Protein 4ACJ (pdb70)

InterPro domains:
  IPR006571 TLDc domain [PF07534] (639-804)
  IPR006571 TLDc domain [PS51886] (643-804)
  IPR006571 TLDc domain [SM00584] (642-804)
  IPR018392 LysM domain [PF01476] (100-142)
  IPR018392 LysM domain [PS51782] (98-141)
  IPR018392 LysM domain [SM00257] (99-142)
  IPR036779 LysM domain superfamily [G3DSA:3.10.350.10] (88-151)
  IPR036779 LysM domain superfamily [SSF54106] (98-142)

Foldseek 3Di:
DQDDDPQDDPVRVVLVVVLQDPVLPPFGKDFLDKCVVQNQAVVSQQVSQPPDFFWKWKWFQFPVRWIWTKTFQGRDDADPAADGAQSIWIWTCVVHTDIFGFPPPDGRAWHDDQFKIFGADDDDDTQKMATRRRFKIAHAQHNRRRDGNRDDDGITTTPMMTM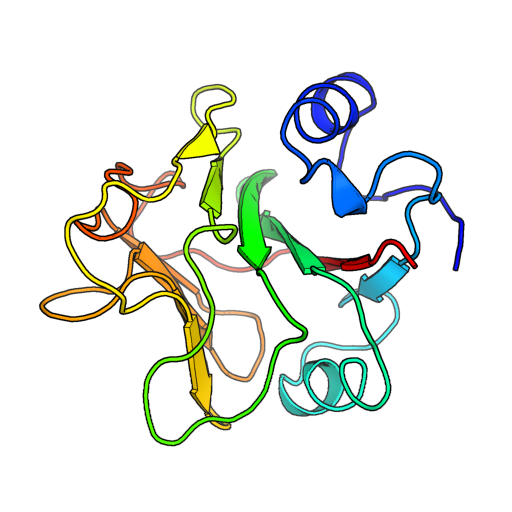IGRD

Structure (mmCIF, N/CA/C/O backbone):
data_4ACJ
#
_entry.id   4ACJ
#
_cell.length_a   65.620
_cell.length_b   69.110
_cell.length_c   36.270
_cell.angle_alpha   90.00
_cell.angle_beta   90.00
_cell.angle_gamma   90.00
#
_symmetry.space_group_name_H-M   'P 21 21 2'
#
loop_
_entity.id
_entity.type
_entity.pdbx_description
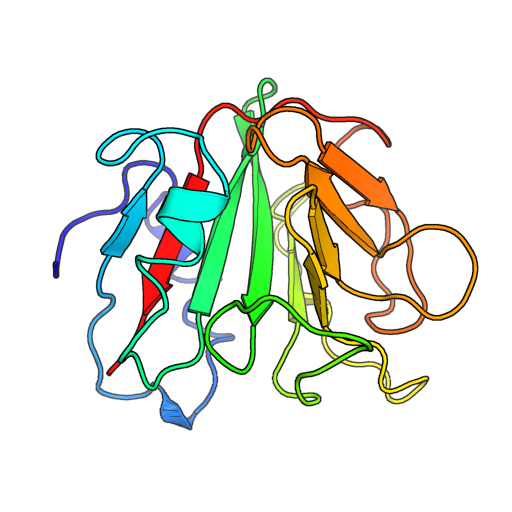1 polymer 'WU\:FB25H12 PROTEIN,'
2 water water
#
loop_
_atom_site.group_PDB
_atom_site.id
_atom_site.type_symbol
_atom_site.label_atom_id
_atom_site.label_alt_id
_atom_site.label_comp_id
_atom_site.label_asym_id
_atom_site.label_entity_id
_atom_site.label_seq_id
_atom_site.pdbx_PDB_ins_code
_atom_site.Cartn_x
_atom_site.Cartn_y
_atom_site.Cartn_z
_atom_site.occupancy
_atom_site.B_iso_or_equiv
_atom_site.auth_seq_id
_atom_site.auth_comp_id
_atom_site.auth_asym_id
_atom_site.auth_atom_id
_atom_site.pdbx_PDB_model_num
ATOM 1 N N . GLY A 1 1 ? 17.307 78.341 17.778 0.56 9.43 635 GLY A N 1
ATOM 2 C CA . GLY A 1 1 ? 16.543 78.208 19.011 0.73 8.75 635 GLY A CA 1
ATOM 3 C C . GLY A 1 1 ? 15.681 79.417 19.249 0.77 7.97 635 GLY A C 1
ATOM 4 O O . GLY A 1 1 ? 15.637 80.318 18.418 0.80 8.45 635 GLY A O 1
ATOM 6 N N . ASN A 1 2 ? 14.984 79.427 20.381 0.77 8.29 636 ASN A N 1
ATOM 7 C CA . ASN A 1 2 ? 14.194 80.579 20.776 0.75 9.03 636 ASN A CA 1
ATOM 8 C C . ASN A 1 2 ? 15.157 81.552 21.426 0.71 8.86 636 ASN A C 1
ATOM 9 O O . ASN A 1 2 ? 15.683 81.319 22.525 0.58 9.60 636 ASN A O 1
ATOM 15 N N . GLU A 1 3 ? 15.491 82.585 20.669 0.78 9.01 637 GLU A N 1
ATOM 16 C CA . GLU A 1 3 ? 16.558 83.478 21.053 0.81 9.02 637 GLU A CA 1
ATOM 17 C C . GLU A 1 3 ? 16.326 84.811 20.364 0.82 9.05 637 GLU A C 1
ATOM 18 O O . GLU A 1 3 ? 15.539 84.903 19.427 0.78 8.99 637 GLU A O 1
ATOM 25 N N . PRO A 1 4 ? 17.015 85.860 20.811 0.76 8.98 638 PRO A N 1
ATOM 26 C CA . PRO A 1 4 ? 16.804 87.165 20.185 0.79 9.22 638 PRO A CA 1
ATOM 27 C C . PRO A 1 4 ? 17.330 87.232 18.763 0.88 8.46 638 PRO A C 1
ATOM 28 O O . PRO A 1 4 ? 18.193 86.466 18.372 0.74 8.55 638 PRO A O 1
ATOM 33 N N . SER A 1 5 ? 16.816 88.191 18.008 0.81 8.08 639 SER A N 1
ATOM 34 C CA . SER A 1 5 ? 17.436 88.589 16.763 0.85 8.05 639 SER A CA 1
ATOM 35 C C . SER A 1 5 ? 18.616 89.515 17.023 0.78 8.08 639 SER A C 1
ATOM 36 O O . SER A 1 5 ? 18.589 90.329 17.951 0.68 9.50 639 SER A O 1
ATOM 40 N N . ASP A 1 6 ? 19.638 89.410 16.182 0.82 8.83 640 ASP A N 1
ATOM 41 C CA . ASP A 1 6 ? 20.741 90.350 16.196 0.86 10.36 640 ASP A CA 1
ATOM 42 C C . ASP A 1 6 ? 20.605 91.392 15.087 0.81 10.29 640 ASP A C 1
ATOM 43 O O . ASP A 1 6 ? 21.422 92.300 14.991 0.64 10.83 640 ASP A O 1
ATOM 49 N N . LEU A 1 7 ? 19.552 91.275 14.281 1.00 10.32 641 LEU A N 1
ATOM 50 C CA . LEU A 1 7 ? 19.336 92.172 13.153 1.00 10.86 641 LEU A CA 1
ATOM 51 C C . LEU A 1 7 ? 18.168 93.130 13.332 1.00 11.02 641 LEU A C 1
ATOM 52 O O . LEU A 1 7 ? 18.250 94.277 12.905 1.00 13.97 641 LEU A O 1
ATOM 58 N N . LEU A 1 8 ? 17.087 92.655 13.932 1.00 10.48 642 LEU A N 1
ATOM 59 C CA . LEU A 1 8 ? 15.837 93.397 13.983 1.00 10.10 642 LEU A CA 1
ATOM 60 C C . LEU A 1 8 ? 15.653 94.068 15.331 1.00 11.43 642 LEU A C 1
ATOM 61 O O . LEU A 1 8 ? 15.852 93.452 16.375 1.00 12.85 642 LEU A O 1
ATOM 67 N N . GLU A 1 9 ? 15.242 95.329 15.292 1.00 11.72 643 GLU A N 1
ATOM 68 C CA . GLU A 1 9 ? 14.827 96.067 16.475 0.91 12.42 643 GLU A CA 1
ATOM 69 C C . GLU A 1 9 ? 13.428 95.645 16.893 1.00 11.26 643 GLU A C 1
ATOM 70 O O . GLU A 1 9 ? 12.692 95.068 16.094 1.00 10.54 643 GLU A O 1
ATOM 77 N N . ALA A 1 10 ? 13.057 95.947 18.133 0.84 11.65 644 ALA A N 1
ATOM 78 C CA . ALA A 1 10 ? 11.754 95.553 18.659 1.00 11.81 644 ALA A CA 1
ATOM 79 C C . ALA A 1 10 ? 10.594 95.998 17.766 0.96 10.59 644 ALA A C 1
ATOM 80 O O . ALA A 1 10 ? 9.679 95.220 17.482 0.86 10.40 644 ALA A O 1
ATOM 83 N N . GLU A 1 11 ? 10.620 97.247 17.315 1.00 11.32 645 GLU A N 1
ATOM 84 C CA . GLU A 1 11 ? 9.516 97.771 16.538 1.00 11.67 645 GLU A CA 1
ATOM 85 C C . GLU A 1 11 ? 9.475 97.096 15.170 1.00 10.41 645 GLU A C 1
ATOM 86 O O . GLU A 1 11 ? 8.395 96.932 14.587 0.87 10.49 645 GLU A O 1
ATOM 93 N N . GLN A 1 12 ? 10.644 96.692 14.663 0.97 9.57 646 GLN A N 1
ATOM 94 C CA . GLN A 1 12 ? 10.728 95.981 13.384 1.00 9.16 646 GLN A CA 1
ATOM 95 C C . GLN A 1 12 ? 10.123 94.576 13.501 0.97 9.23 646 GLN A C 1
ATOM 96 O O . GLN A 1 12 ? 9.397 94.117 12.628 0.94 9.38 646 GLN A O 1
ATOM 103 N N . ILE A 1 13 ? 10.435 93.885 14.595 1.00 9.33 647 ILE A N 1
ATOM 104 C CA . ILE A 1 13 ? 9.819 92.599 14.880 1.00 9.81 647 ILE A CA 1
ATOM 105 C C . ILE A 1 13 ? 8.320 92.728 14.946 1.00 9.51 647 ILE A C 1
ATOM 106 O O . ILE A 1 13 ? 7.609 91.899 14.402 1.00 10.38 647 ILE A O 1
ATOM 112 N N . GLU A 1 14 ? 7.828 93.759 15.625 0.97 9.85 648 GLU A N 1
ATOM 113 C CA . GLU A 1 14 ? 6.385 93.886 15.754 0.90 10.05 648 GLU A CA 1
ATOM 114 C C . GLU A 1 14 ? 5.712 94.111 14.400 0.96 9.66 648 GLU A C 1
ATOM 115 O O . GLU A 1 14 ? 4.652 93.555 14.142 0.85 10.19 648 GLU A O 1
ATOM 122 N N . LYS A 1 15 ? 6.334 94.895 13.515 0.99 9.24 649 LYS A N 1
ATOM 123 C CA A LYS A 1 15 ? 5.728 95.099 12.210 0.69 9.19 649 LYS A CA 1
ATOM 124 C CA B LYS A 1 15 ? 5.840 95.110 12.152 0.24 9.68 649 LYS A CA 1
ATOM 1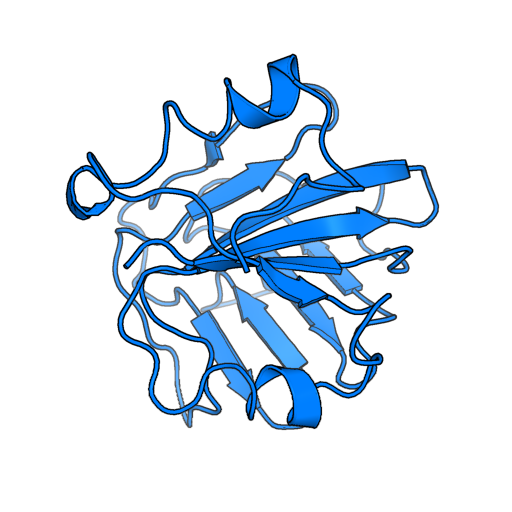25 C C . LYS A 1 15 ? 5.713 93.774 11.435 1.00 9.30 649 LYS A C 1
ATOM 126 O O . LYS A 1 15 ? 4.713 93.469 10.782 0.90 10.27 649 LYS A O 1
ATOM 139 N N . LEU A 1 16 ? 6.794 92.985 11.507 1.00 9.18 650 LEU A N 1
ATOM 140 C CA . LEU A 1 16 ? 6.814 91.684 10.835 1.00 9.41 650 LEU A CA 1
ATOM 141 C C . LEU A 1 16 ? 5.784 90.738 11.440 1.00 10.17 650 LEU A C 1
ATOM 142 O O . LEU A 1 16 ? 5.077 90.038 10.723 1.00 9.56 650 LEU A O 1
ATOM 148 N N . ALA A 1 17 ? 5.687 90.721 12.766 1.00 10.28 651 ALA A N 1
ATOM 149 C CA . ALA A 1 17 ? 4.785 89.796 13.441 1.00 10.62 651 ALA A CA 1
ATOM 150 C C . ALA A 1 17 ? 3.339 89.983 12.990 1.00 11.08 651 ALA A C 1
ATOM 151 O O . ALA A 1 17 ? 2.608 89.012 12.853 1.00 11.05 651 ALA A O 1
ATOM 154 N N . LYS A 1 18 ? 2.937 91.225 12.740 0.99 12.64 652 LYS A N 1
ATOM 155 C CA . LYS A 1 18 ? 1.574 91.505 12.309 0.91 13.65 652 LYS A CA 1
ATOM 156 C C . LYS A 1 18 ? 1.244 90.896 10.950 1.00 14.22 652 LYS A C 1
ATOM 157 O O . LYS A 1 18 ? 0.065 90.707 10.625 0.93 16.71 652 LYS A O 1
ATOM 164 N N . HIS A 1 19 ? 2.278 90.591 10.163 1.00 12.48 653 HIS A N 1
ATOM 165 C CA A HIS A 1 19 ? 2.096 89.991 8.821 0.61 11.65 653 HIS A CA 1
ATOM 166 C CA B HIS A 1 19 ? 2.089 90.091 8.814 0.39 12.20 653 HIS A CA 1
ATOM 167 C C . HIS A 1 19 ? 2.374 88.546 8.722 1.00 11.33 653 HIS A C 1
ATOM 168 O O . HIS A 1 19 ? 2.286 87.965 7.635 1.00 14.00 653 HIS A O 1
ATOM 183 N N . LEU A 1 20 ? 2.721 87.909 9.831 1.00 9.90 654 LEU A N 1
ATOM 184 C CA . LEU A 1 20 ? 2.991 86.488 9.744 1.00 9.57 654 LEU A CA 1
ATOM 185 C C . LEU A 1 20 ? 1.688 85.742 9.491 1.00 10.68 654 LEU A C 1
ATOM 186 O O . LEU A 1 20 ? 0.611 86.198 9.901 1.00 12.16 654 LEU A O 1
ATOM 192 N N . PRO A 1 21 ? 1.769 84.580 8.826 1.00 11.58 655 PRO A N 1
ATOM 193 C CA . PRO A 1 21 ? 0.583 83.796 8.504 1.00 12.91 655 PRO A CA 1
ATOM 194 C C . PRO A 1 21 ? -0.208 83.400 9.738 1.00 11.87 655 PRO A C 1
ATOM 195 O O . PRO A 1 21 ? 0.408 83.127 10.765 1.00 10.92 655 PRO A O 1
ATOM 200 N N . PRO A 1 22 ? -1.555 83.346 9.649 1.00 12.88 656 PRO A N 1
ATOM 201 C CA . PRO A 1 22 ? -2.326 82.846 10.795 1.00 13.34 656 PRO A CA 1
ATOM 202 C C . PRO A 1 22 ? -1.824 81.489 11.319 1.00 12.93 656 PRO A C 1
ATOM 203 O O . PRO A 1 22 ? -1.918 81.224 12.516 1.00 13.76 656 PRO A O 1
ATOM 208 N N . ARG A 1 23 ? -1.273 80.646 10.459 0.92 13.35 657 ARG A N 1
ATOM 209 C CA . ARG A 1 23 ? -0.837 79.335 10.924 0.83 14.12 657 ARG A CA 1
ATOM 210 C C . ARG A 1 23 ? 0.319 79.417 11.919 0.96 13.68 657 ARG A C 1
ATOM 211 O O . ARG A 1 23 ? 0.602 78.436 12.618 0.78 15.62 657 ARG A O 1
ATOM 220 N N . THR A 1 24 ? 0.978 80.571 12.001 1.00 10.83 658 THR A N 1
ATOM 221 C CA . THR A 1 24 ? 2.068 80.734 12.961 1.00 11.01 658 THR A CA 1
ATOM 222 C C . THR A 1 24 ? 1.618 81.241 14.328 1.00 10.30 658 THR A C 1
ATOM 223 O O . THR A 1 24 ? 2.441 81.331 15.234 1.00 10.50 658 THR A O 1
ATOM 228 N N . ILE A 1 25 ? 0.345 81.582 14.489 1.00 11.14 659 ILE A N 1
ATOM 229 C CA . ILE A 1 25 ? -0.122 82.097 15.774 0.90 11.41 659 ILE A CA 1
ATOM 230 C C . ILE A 1 25 ? 0.101 81.050 16.855 1.00 10.82 659 ILE A C 1
ATOM 231 O O . ILE A 1 25 ? -0.250 79.887 16.709 0.85 11.09 659 ILE A O 1
ATOM 237 N N . GLY A 1 26 ? 0.689 81.485 17.962 1.00 10.47 660 GLY A N 1
ATOM 238 C CA . GLY A 1 26 ? 0.956 80.611 19.083 1.00 10.20 660 GLY A CA 1
ATOM 239 C C . GLY A 1 26 ? 2.313 79.939 19.093 1.00 8.85 660 GLY A C 1
ATOM 240 O O . GLY A 1 26 ? 2.658 79.256 20.055 1.00 10.11 660 GLY A O 1
ATOM 242 N N . TYR A 1 27 ? 3.099 80.147 18.048 1.00 8.73 661 TYR A N 1
ATOM 243 C CA . TYR A 1 27 ? 4.430 79.562 17.977 1.00 8.97 661 TYR A CA 1
ATOM 244 C C . TYR A 1 27 ? 5.460 80.652 18.216 1.00 8.69 661 TYR A C 1
ATOM 245 O O . TYR A 1 27 ? 5.366 81.763 17.693 0.94 10.46 661 TYR A O 1
ATOM 255 N N . PRO A 1 28 ? 6.471 80.356 19.013 1.00 7.61 662 PRO A N 1
ATOM 256 C CA . PRO A 1 28 ? 7.544 81.329 19.202 1.00 7.32 662 PRO A CA 1
ATOM 257 C C . PRO A 1 28 ? 8.463 81.347 17.972 1.00 7.12 662 PRO A C 1
ATOM 258 O O . PRO A 1 28 ? 8.571 80.367 17.251 1.00 8.77 662 PRO A O 1
ATOM 263 N N . TRP A 1 29 ? 9.120 82.466 17.744 1.00 7.02 663 TRP A N 1
ATOM 264 C CA . TRP A 1 29 ? 10.134 82.520 16.695 1.00 7.24 663 TRP A CA 1
ATOM 265 C C . TRP A 1 29 ? 11.308 81.631 17.073 1.00 7.04 663 TRP A C 1
ATOM 266 O O . TRP A 1 29 ? 11.774 81.653 18.219 1.00 8.73 663 TRP A O 1
ATOM 278 N N A ASN A 1 30 ? 11.779 80.841 16.108 0.55 6.87 664 ASN A N 1
ATOM 279 N N B ASN A 1 30 ? 11.814 80.881 16.103 0.45 6.92 664 ASN A N 1
ATOM 280 C CA A ASN A 1 30 ? 12.923 79.953 16.263 0.55 6.92 664 ASN A CA 1
ATOM 281 C CA B ASN A 1 30 ? 12.944 80.009 16.322 0.45 7.23 664 ASN A CA 1
ATOM 282 C C A ASN A 1 30 ? 13.971 80.322 15.223 0.55 6.71 664 ASN A C 1
ATOM 283 C C B ASN A 1 30 ? 13.984 80.241 15.238 0.45 6.74 664 ASN A C 1
ATOM 284 O O A ASN A 1 30 ? 13.647 80.435 14.045 0.55 6.41 664 ASN A O 1
ATOM 285 O O B ASN A 1 30 ? 13.673 80.177 14.051 0.45 6.39 664 ASN A O 1
ATOM 296 N N . LEU A 1 31 ? 15.210 80.534 15.639 1.00 7.33 665 LEU A N 1
ATOM 297 C CA . LEU A 1 31 ? 16.262 80.818 14.675 1.00 7.24 665 LEU A CA 1
ATOM 298 C C . LEU A 1 31 ? 16.703 79.500 14.051 1.00 7.60 665 LEU A C 1
ATOM 299 O O . LEU A 1 31 ? 17.322 78.664 14.713 1.00 9.89 665 LEU A O 1
ATOM 305 N N . ALA A 1 32 ? 16.349 79.303 12.784 1.00 6.81 666 ALA A N 1
ATOM 306 C CA . ALA A 1 32 ? 16.637 78.072 12.063 1.00 7.33 666 ALA A CA 1
ATOM 307 C C . ALA A 1 32 ? 18.012 78.096 11.404 1.00 7.53 666 ALA A C 1
ATOM 308 O O . ALA A 1 32 ? 18.619 77.045 11.182 1.00 8.98 666 ALA A O 1
ATOM 311 N N . PHE A 1 33 ? 18.495 79.285 11.066 1.00 6.25 667 PHE A N 1
ATOM 312 C CA . PHE A 1 33 ? 19.765 79.455 10.367 1.00 6.17 667 PHE A CA 1
ATOM 313 C C . PHE A 1 33 ? 20.216 80.894 10.528 1.00 5.72 667 PHE A C 1
ATOM 314 O O . PHE A 1 33 ? 19.393 81.803 10.407 1.00 6.10 667 PHE A O 1
ATOM 323 N N . SER A 1 34 ? 21.501 81.118 10.775 1.00 6.25 668 SER A N 1
ATOM 324 C CA . SER A 1 34 ? 22.033 82.461 10.644 1.00 6.82 668 SER A CA 1
ATOM 325 C C . SER A 1 34 ? 23.410 82.388 10.037 1.00 7.00 668 SER A C 1
ATOM 326 O O . SER A 1 34 ? 24.165 81.454 10.304 1.00 8.53 668 SER A O 1
ATOM 330 N N . THR A 1 35 ? 23.764 83.376 9.228 1.00 6.60 669 THR A N 1
ATOM 331 C CA . THR A 1 35 ? 25.110 83.372 8.685 1.00 6.93 669 THR A CA 1
ATOM 332 C C . THR A 1 35 ? 26.156 83.556 9.782 1.00 7.88 669 THR A C 1
ATOM 333 O O . THR A 1 35 ? 27.229 82.955 9.721 1.00 8.89 669 THR A O 1
ATOM 338 N N . SER A 1 36 ? 25.837 84.336 10.808 1.00 9.44 670 SER A N 1
ATOM 339 C CA . SER A 1 36 ? 26.776 84.577 11.903 0.90 11.42 670 SER A CA 1
ATOM 340 C C . SER A 1 36 ? 27.144 83.265 12.588 0.96 11.99 670 SER A C 1
ATOM 341 O O . SER A 1 36 ? 28.324 82.988 12.850 0.79 13.55 670 SER A O 1
ATOM 345 N N A LYS A 1 37 ? 26.125 82.454 12.854 0.39 11.70 671 LYS A N 1
ATOM 346 N N B LYS A 1 37 ? 26.150 82.445 12.887 0.55 11.15 671 LYS A N 1
ATOM 347 C CA A LYS A 1 37 ? 26.281 81.219 13.608 0.45 11.84 671 LYS A CA 1
ATOM 348 C CA B LYS A 1 37 ? 26.409 81.202 13.590 0.42 11.12 671 LYS A CA 1
ATOM 349 C C A LYS A 1 37 ? 26.688 80.025 12.746 0.19 11.54 671 LYS A C 1
ATOM 350 C C B LYS A 1 37 ? 26.878 80.096 12.662 0.81 11.21 671 LYS A C 1
ATOM 351 O O A LYS A 1 37 ? 27.361 79.116 13.235 0.36 12.56 671 LYS A O 1
ATOM 352 O O B LYS A 1 37 ? 27.760 79.320 13.021 0.62 12.60 671 LYS A O 1
ATOM 365 N N . HIS A 1 38 ? 26.291 80.029 11.474 1.00 9.97 672 HIS A N 1
ATOM 366 C CA . HIS A 1 38 ? 26.338 78.816 10.661 1.00 8.75 672 HIS A CA 1
ATOM 367 C C . HIS A 1 38 ? 27.128 78.891 9.370 1.00 8.08 672 HIS A C 1
ATOM 368 O O . HIS A 1 38 ? 27.382 77.857 8.751 1.00 10.45 672 HIS A O 1
ATOM 376 N N . GLY A 1 39 ? 27.519 80.087 8.972 1.00 8.04 673 GLY A N 1
ATOM 377 C CA . GLY A 1 39 ? 28.296 80.264 7.771 1.00 8.30 673 GLY A CA 1
ATOM 378 C C . GLY A 1 39 ? 27.474 80.768 6.601 1.00 7.09 673 GLY A C 1
ATOM 379 O O . GLY A 1 39 ? 26.274 81.007 6.711 1.00 8.91 673 GLY A O 1
ATOM 381 N N . MET A 1 40 ? 28.154 80.958 5.479 1.00 7.82 674 MET A N 1
ATOM 382 C CA . MET A 1 40 ? 27.591 81.612 4.311 1.00 7.17 674 MET A CA 1
ATOM 383 C C . MET A 1 40 ? 27.472 80.715 3.066 0.99 8.26 674 MET A C 1
ATOM 384 O O . MET A 1 40 ? 27.043 81.185 1.998 0.72 9.33 674 MET A O 1
ATOM 390 N N . SER A 1 41 ? 27.656 79.420 3.165 0.89 9.43 675 SER A N 1
ATOM 391 C CA A SER A 1 41 ? 27.371 78.552 2.047 0.47 10.32 675 SER A CA 1
ATOM 392 C CA B SER A 1 41 ? 27.372 78.562 2.018 0.53 10.22 675 SER A CA 1
ATOM 393 C C . SER A 1 41 ? 25.857 78.253 1.905 1.00 9.18 675 SER A C 1
ATOM 394 O O . SER A 1 41 ? 25.187 77.849 2.869 1.00 9.92 675 SER A O 1
ATOM 401 N N . ILE A 1 42 ? 25.305 78.417 0.705 1.00 7.69 676 ILE A N 1
ATOM 402 C CA . ILE A 1 42 ? 23.891 78.107 0.502 1.00 6.71 676 ILE A CA 1
ATOM 403 C C . ILE A 1 42 ? 23.608 76.632 0.786 1.00 6.23 676 ILE A C 1
ATOM 404 O O . ILE A 1 42 ? 22.503 76.295 1.190 1.00 6.51 676 ILE A O 1
ATOM 410 N N . LYS A 1 43 ? 24.587 75.748 0.609 1.00 6.72 677 LYS A N 1
ATOM 411 C CA . LYS A 1 43 ? 24.341 74.357 0.950 1.00 6.94 677 LYS A CA 1
ATOM 412 C C . LYS A 1 43 ? 24.005 74.214 2.437 1.00 7.08 677 LYS A C 1
ATOM 413 O O . LYS A 1 43 ? 23.153 73.398 2.825 1.00 7.49 677 LYS A O 1
ATOM 420 N N . THR A 1 44 ? 24.666 74.996 3.290 1.00 7.38 678 THR A N 1
ATOM 421 C CA . THR A 1 44 ? 24.364 74.981 4.731 1.00 7.93 678 THR A CA 1
ATOM 422 C C . THR A 1 44 ? 22.935 75.434 5.008 1.00 6.93 678 THR A C 1
ATOM 423 O O . THR A 1 44 ? 22.244 74.886 5.872 1.00 7.40 678 THR A O 1
ATOM 428 N N . LEU A 1 45 ? 22.502 76.455 4.274 1.00 6.28 679 LEU A N 1
ATOM 429 C CA . LEU A 1 45 ? 21.129 76.932 4.363 1.00 5.86 679 LEU A CA 1
ATOM 430 C C . LEU A 1 45 ? 20.155 75.808 3.980 1.00 5.83 679 LEU A C 1
ATOM 431 O O . LEU A 1 45 ? 19.213 75.522 4.727 1.00 5.98 679 LEU A O 1
ATOM 437 N N . TYR A 1 46 ? 20.394 75.143 2.849 1.00 5.79 680 TYR A N 1
ATOM 438 C CA . TYR A 1 46 ? 19.496 74.069 2.461 1.00 5.85 680 TYR A CA 1
ATOM 439 C C . TYR A 1 46 ? 19.504 72.929 3.484 1.00 5.94 680 TYR A C 1
ATOM 440 O O . TYR A 1 46 ? 18.461 72.331 3.749 1.00 6.66 680 TYR A O 1
ATOM 450 N N . ARG A 1 47 ? 20.649 72.620 4.065 1.00 6.44 681 ARG A N 1
ATOM 451 C CA A ARG A 1 47 ? 20.682 71.581 5.091 0.50 7.68 681 ARG A CA 1
ATOM 452 C CA B ARG A 1 47 ? 20.752 71.585 5.095 0.50 7.23 681 ARG A CA 1
ATOM 453 C C . ARG A 1 47 ? 19.894 71.970 6.318 1.00 6.95 681 ARG A C 1
ATOM 454 O O . ARG A 1 47 ? 19.207 71.118 6.904 0.98 7.55 681 ARG A O 1
ATOM 471 N N . ALA A 1 48 ? 19.939 73.243 6.702 1.00 6.56 682 ALA A N 1
ATOM 472 C CA . ALA A 1 48 ? 19.175 73.718 7.851 1.00 6.70 682 ALA A CA 1
ATOM 473 C C . ALA A 1 48 ? 17.668 73.641 7.611 1.00 6.28 682 ALA A C 1
ATOM 474 O O . ALA A 1 48 ? 16.891 73.595 8.559 1.00 7.66 682 ALA A O 1
ATOM 477 N N . MET A 1 49 ? 17.259 73.649 6.342 1.00 6.01 683 MET A N 1
ATOM 478 C CA . MET A 1 49 ? 15.862 73.576 5.969 1.00 6.04 683 MET A CA 1
ATOM 479 C C . MET A 1 49 ? 15.332 72.147 5.903 1.00 6.53 683 MET A C 1
ATOM 480 O O . MET A 1 49 ? 14.114 71.951 5.883 1.00 7.91 683 MET A O 1
ATOM 486 N N . GLN A 1 50 ? 16.222 71.157 5.839 1.00 6.64 684 GLN A N 1
ATOM 487 C CA . GLN A 1 50 ? 15.770 69.772 5.839 1.00 6.77 684 GLN A CA 1
ATOM 488 C C . GLN A 1 50 ? 15.040 69.463 7.142 1.00 7.01 684 GLN A C 1
ATOM 489 O O . GLN A 1 50 ? 15.398 69.957 8.207 1.00 8.25 684 GLN A O 1
ATOM 496 N N . ASP A 1 51 ? 13.998 68.636 7.023 1.00 7.10 685 ASP A N 1
ATOM 497 C CA . ASP A 1 51 ? 13.251 68.125 8.155 1.00 7.57 685 ASP A CA 1
ATOM 498 C C . ASP A 1 51 ? 12.491 69.217 8.913 1.00 7.91 685 ASP A C 1
ATOM 499 O O . ASP A 1 51 ? 12.154 69.020 10.056 0.94 11.19 685 ASP A O 1
ATOM 505 N N A GLN A 1 52 ? 12.240 70.363 8.296 0.66 8.11 686 GLN A N 1
ATOM 506 N N B GLN A 1 52 ? 12.201 70.316 8.233 0.34 8.67 686 GLN A N 1
ATOM 507 C CA A GLN A 1 52 ? 11.465 71.439 8.902 0.66 7.70 686 GLN A CA 1
ATOM 508 C CA B GLN A 1 52 ? 11.428 71.405 8.797 0.34 8.10 686 GLN A CA 1
ATOM 509 C C A GLN A 1 52 ? 10.088 71.483 8.263 0.66 8.11 686 GLN A C 1
ATOM 510 C C B GLN A 1 52 ? 10.002 71.318 8.308 0.34 8.80 686 GLN A C 1
ATOM 511 O O A GLN A 1 52 ? 9.929 71.096 7.107 0.66 9.01 686 GLN A O 1
ATOM 512 O O B GLN A 1 52 ? 9.711 70.662 7.311 0.34 10.25 686 GLN A O 1
ATOM 525 N N . ASP A 1 53 ? 9.105 71.989 9.010 0.97 9.44 687 ASP A N 1
ATOM 526 C CA . ASP A 1 53 ? 7.736 72.097 8.541 0.99 10.50 687 ASP A CA 1
ATOM 527 C C . ASP A 1 53 ? 7.166 73.395 9.093 0.84 9.48 687 ASP A C 1
ATOM 528 O O . ASP A 1 53 ? 6.509 73.435 10.120 0.78 10.95 687 ASP A O 1
ATOM 534 N N . SER A 1 54 ? 7.485 74.471 8.412 1.00 8.96 688 SER A N 1
ATOM 535 C CA . SER A 1 54 ? 7.106 75.817 8.828 1.00 7.58 688 SER A CA 1
ATOM 536 C C . SER A 1 54 ? 7.324 76.735 7.640 1.00 6.69 688 SER A C 1
ATOM 537 O O . SER A 1 54 ? 8.245 76.519 6.856 1.00 7.44 688 SER A O 1
ATOM 541 N N . PRO A 1 55 ? 6.557 77.825 7.566 1.00 6.27 689 PRO A N 1
ATOM 542 C CA . PRO A 1 55 ? 7.013 78.938 6.728 1.00 5.97 689 PRO A CA 1
ATOM 543 C C . PRO A 1 55 ? 8.317 79.485 7.326 1.00 5.29 689 PRO A C 1
ATOM 544 O O . PRO A 1 55 ? 8.601 79.318 8.510 1.00 6.15 689 PRO A O 1
ATOM 549 N N . MET A 1 56 ? 9.100 80.152 6.483 1.00 4.75 690 MET A N 1
ATOM 550 C CA . MET A 1 56 ? 10.421 80.631 6.875 1.00 4.61 690 MET A CA 1
ATOM 551 C C . MET A 1 56 ? 10.536 82.114 6.600 1.00 4.44 690 MET A C 1
ATOM 552 O O . MET A 1 56 ? 10.304 82.563 5.481 1.00 5.32 690 MET A O 1
ATOM 558 N N . LEU A 1 57 ? 10.918 82.873 7.624 1.00 4.27 691 LEU A N 1
ATOM 559 C CA . LEU A 1 57 ? 11.118 84.309 7.488 1.00 4.49 691 LEU A CA 1
ATOM 560 C C . LEU A 1 57 ? 12.615 84.576 7.266 1.00 4.29 691 LEU A C 1
ATOM 561 O O . LEU A 1 57 ? 13.432 84.424 8.175 1.00 5.05 691 LEU A O 1
ATOM 567 N N . LEU A 1 58 ? 12.943 84.939 6.034 1.00 4.35 692 LEU A N 1
ATOM 568 C CA . LEU A 1 58 ? 14.298 85.299 5.614 1.00 4.57 692 LEU A CA 1
ATOM 569 C C . LEU A 1 58 ? 14.501 86.796 5.844 1.00 4.35 692 LEU A C 1
ATOM 570 O O . LEU A 1 58 ? 13.781 87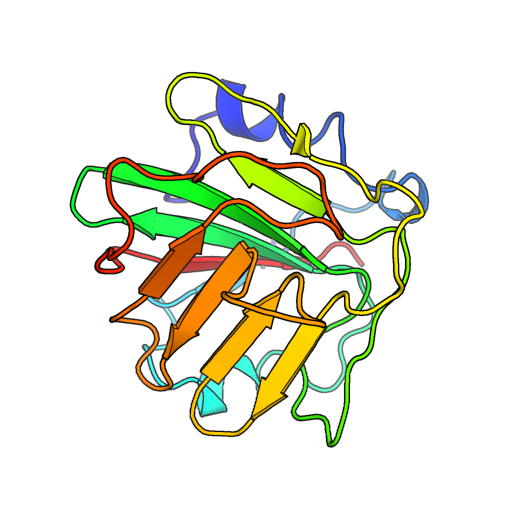.618 5.273 1.00 5.16 692 LEU A O 1
ATOM 576 N N . VAL A 1 59 ? 15.487 87.121 6.685 1.00 4.42 693 VAL A N 1
ATOM 577 C CA . VAL A 1 59 ? 15.813 88.487 7.050 1.00 4.78 693 VAL A CA 1
ATOM 578 C C . VAL A 1 59 ? 17.241 88.767 6.596 1.00 4.59 693 VAL A C 1
ATOM 579 O O . VAL A 1 59 ? 18.181 88.100 7.032 1.00 5.48 693 VAL A O 1
ATOM 584 N N . ILE A 1 60 ? 17.380 89.748 5.709 1.00 4.69 694 ILE A N 1
ATOM 585 C CA . ILE A 1 60 ? 18.666 90.171 5.179 1.00 5.05 694 ILE A CA 1
ATOM 586 C C . ILE A 1 60 ? 18.978 91.569 5.712 1.00 5.19 694 ILE A C 1
ATOM 587 O O . ILE A 1 60 ? 18.146 92.472 5.600 1.00 6.03 694 ILE A O 1
ATOM 593 N N . LYS A 1 61 ? 20.182 91.743 6.265 1.00 5.34 695 LYS A N 1
ATOM 594 C CA . LYS A 1 61 ? 20.732 93.063 6.522 1.00 5.99 695 LYS A CA 1
ATOM 595 C C . LYS A 1 61 ? 21.863 93.253 5.531 1.00 5.58 695 LYS A C 1
ATOM 596 O O . LYS A 1 61 ? 22.797 92.449 5.504 1.00 6.27 695 LYS A O 1
ATOM 603 N N . ASP A 1 62 ? 21.763 94.282 4.695 1.00 5.94 696 ASP A N 1
ATOM 604 C CA . ASP A 1 62 ? 22.796 94.526 3.700 1.00 6.02 696 ASP A CA 1
ATOM 605 C C . ASP A 1 62 ? 23.929 95.402 4.255 1.00 6.16 696 ASP A C 1
ATOM 606 O O . ASP A 1 62 ? 23.897 95.836 5.407 1.00 7.33 696 ASP A O 1
ATOM 612 N N . SER A 1 63 ? 24.951 95.617 3.435 1.00 6.45 697 SER A N 1
ATOM 613 C CA . SER A 1 63 ? 26.141 96.328 3.873 1.00 7.32 697 SER A CA 1
ATOM 614 C C . SER A 1 63 ? 25.899 97.818 4.111 1.00 8.49 697 SER A C 1
ATOM 615 O O . SER A 1 63 ? 26.752 98.470 4.691 1.00 10.67 697 SER A O 1
ATOM 619 N N . ASP A 1 64 ? 24.754 98.346 3.666 1.00 8.73 698 ASP A N 1
ATOM 620 C CA . ASP A 1 64 ? 24.267 99.703 4.014 0.93 10.01 698 ASP A CA 1
ATOM 621 C C . ASP A 1 64 ? 23.408 99.733 5.274 1.00 10.27 698 ASP A C 1
ATOM 622 O O . ASP A 1 64 ? 22.912 100.794 5.669 0.80 11.78 698 ASP A O 1
ATOM 628 N N . GLY A 1 65 ? 23.229 98.583 5.911 1.00 10.07 699 GLY A N 1
ATOM 629 C CA . GLY A 1 65 ? 22.446 98.472 7.127 1.00 10.89 699 GLY A CA 1
ATOM 630 C C . GLY A 1 65 ? 20.952 98.343 6.916 1.00 11.37 699 GLY A C 1
ATOM 631 O O . GLY A 1 65 ? 20.201 98.363 7.886 1.00 13.02 699 GLY A O 1
ATOM 633 N N . GLN A 1 66 ? 20.507 98.219 5.664 0.90 10.16 700 GLN A N 1
ATOM 634 C CA . GLN A 1 66 ? 19.086 98.127 5.377 1.00 10.10 700 GLN A CA 1
ATOM 635 C C . GLN A 1 66 ? 18.619 96.701 5.503 1.00 8.47 700 GLN A C 1
ATOM 636 O O . GLN A 1 66 ? 19.376 95.766 5.260 1.00 8.87 700 GLN A O 1
ATOM 643 N N . ILE A 1 67 ? 17.356 96.561 5.867 1.00 7.65 701 ILE A N 1
ATOM 644 C CA . ILE A 1 67 ? 16.771 95.272 6.176 1.00 6.64 701 ILE A CA 1
ATOM 645 C C . ILE A 1 67 ? 15.603 95.008 5.250 1.00 5.52 701 ILE A C 1
ATOM 646 O O . ILE A 1 67 ? 14.722 95.852 5.080 1.00 6.06 701 ILE A O 1
ATOM 652 N N . PHE A 1 68 ? 15.593 93.812 4.667 1.00 4.98 702 PHE A N 1
ATOM 653 C CA . PHE A 1 68 ? 14.521 93.414 3.765 1.00 4.71 702 PHE A CA 1
ATOM 654 C C . PHE A 1 68 ? 14.561 91.878 3.692 1.00 4.62 702 PHE A C 1
ATOM 655 O O . PHE A 1 68 ? 15.463 91.234 4.246 1.00 5.11 702 PHE A O 1
ATOM 664 N N . GLY A 1 69 ? 13.606 91.282 2.995 1.00 4.28 703 GLY A N 1
ATOM 665 C CA . GLY A 1 69 ? 13.600 89.832 2.932 1.00 4.43 703 GLY A CA 1
ATOM 666 C C . GLY A 1 69 ? 12.279 89.286 2.432 1.00 4.39 703 GLY A C 1
ATOM 667 O O . GLY A 1 69 ? 11.579 89.927 1.637 1.00 4.37 703 GLY A O 1
ATOM 669 N N . ALA A 1 70 ? 11.987 88.062 2.864 1.00 4.56 704 ALA A N 1
ATOM 670 C CA . ALA A 1 70 ? 10.827 87.338 2.380 1.00 4.75 704 ALA A CA 1
ATOM 671 C C . ALA A 1 70 ? 10.274 86.469 3.490 1.00 4.50 704 ALA A C 1
ATOM 672 O O . ALA A 1 70 ? 11.015 85.989 4.333 1.00 5.74 704 ALA A O 1
ATOM 675 N N . LEU A 1 71 ? 8.968 86.234 3.439 1.00 4.37 705 LEU A N 1
ATOM 676 C CA . LEU A 1 71 ? 8.338 85.138 4.167 1.00 4.71 705 LEU A CA 1
ATOM 677 C C . LEU A 1 71 ? 8.030 84.080 3.116 1.00 4.55 705 LEU A C 1
ATOM 678 O O . LEU A 1 71 ? 7.263 84.333 2.189 1.00 5.18 705 LEU A O 1
ATOM 684 N N . ALA A 1 72 ? 8.670 82.922 3.248 1.00 5.15 706 ALA A N 1
ATOM 685 C CA . ALA A 1 72 ? 8.476 81.813 2.314 1.00 5.41 706 ALA A CA 1
ATOM 686 C C . ALA A 1 72 ? 7.446 80.859 2.883 1.00 5.05 706 ALA A C 1
ATOM 687 O O . ALA A 1 72 ? 7.469 80.519 4.059 1.00 5.39 706 ALA A O 1
ATOM 690 N N . SER A 1 73 ? 6.555 80.385 2.020 1.00 5.18 707 SER A N 1
ATOM 691 C CA . SER A 1 73 ? 5.481 79.511 2.454 1.00 5.46 707 SER A CA 1
ATOM 692 C C . SER A 1 73 ? 5.950 78.131 2.908 1.00 5.56 707 SER A C 1
ATOM 693 O O . SER A 1 73 ? 5.179 77.433 3.565 1.00 7.07 707 SER A O 1
ATOM 697 N N . GLU A 1 74 ? 7.165 77.730 2.550 1.00 5.17 708 GLU A N 1
ATOM 698 C CA . GLU A 1 74 ? 7.702 76.443 2.966 1.00 5.41 708 GLU A CA 1
ATOM 699 C C . GLU A 1 74 ? 9.219 76.580 3.076 1.00 5.21 708 GLU A C 1
ATOM 700 O O . GLU A 1 74 ? 9.805 77.553 2.590 1.00 5.54 708 GLU A O 1
ATOM 707 N N . PRO A 1 75 ? 9.878 75.571 3.668 1.00 5.25 709 PRO A N 1
ATOM 708 C CA . PRO A 1 75 ? 11.332 75.643 3.809 1.00 5.34 709 PRO A CA 1
ATOM 709 C C . PRO A 1 75 ? 12.035 75.692 2.462 1.00 5.46 709 PRO A C 1
ATOM 710 O O . PRO A 1 75 ? 11.670 75.018 1.506 1.00 6.42 709 PRO A O 1
ATOM 715 N N . PHE A 1 76 ? 13.123 76.461 2.404 1.00 5.25 710 PHE A N 1
ATOM 716 C CA . PHE A 1 76 ? 13.852 76.590 1.152 1.00 5.71 710 PHE A CA 1
ATOM 717 C C . PHE A 1 76 ? 14.451 75.275 0.713 1.00 6.05 710 PHE A C 1
ATOM 718 O O . PHE A 1 76 ? 15.037 74.529 1.502 1.00 6.96 710 PHE A O 1
ATOM 727 N N A LYS A 1 77 ? 14.339 75.031 -0.586 0.61 6.73 711 LYS A N 1
ATOM 728 N N B LYS A 1 77 ? 14.315 75.006 -0.584 0.39 6.84 711 LYS A N 1
ATOM 729 C CA A LYS A 1 77 ? 14.869 73.833 -1.205 0.61 7.26 711 LYS A CA 1
ATOM 730 C CA B LYS A 1 77 ? 14.742 73.755 -1.204 0.39 7.19 711 LYS A CA 1
ATOM 731 C C A LYS A 1 77 ? 15.388 74.132 -2.599 0.61 6.57 711 LYS A C 1
ATOM 732 C C B LYS A 1 77 ? 15.248 74.017 -2.627 0.39 7.76 711 LYS A C 1
ATOM 733 O O A LYS A 1 77 ? 15.074 75.167 -3.218 0.61 5.84 711 LYS A O 1
ATOM 734 O O B LYS A 1 77 ? 14.812 74.962 -3.290 0.39 7.68 711 LYS A O 1
ATOM 747 N N . VAL A 1 78 ? 16.166 73.172 -3.090 1.00 7.45 712 VAL A N 1
ATOM 748 C CA . VAL A 1 78 ? 16.559 73.141 -4.493 1.00 6.70 712 VAL A CA 1
ATOM 749 C C . VAL A 1 78 ? 15.419 72.531 -5.283 1.00 8.41 712 VAL A C 1
ATOM 750 O O . VAL A 1 78 ? 14.907 71.485 -4.891 1.00 10.89 712 VAL A O 1
ATOM 755 N N . SER A 1 79 ? 15.059 73.198 -6.387 1.00 9.15 713 SER A N 1
ATOM 756 C CA . SER A 1 79 ? 13.852 72.991 -7.172 1.00 12.58 713 SER A CA 1
ATOM 757 C C . SER A 1 79 ? 14.181 73.012 -8.646 1.00 11.99 713 SER A C 1
ATOM 758 O O . SER A 1 79 ? 14.988 73.808 -9.039 1.00 14.57 713 SER A O 1
ATOM 762 N N . GLU A 1 80 ? 13.530 72.179 -9.461 0.88 15.52 714 GLU A N 1
ATOM 763 C CA . GLU A 1 80 ? 13.668 72.306 -10.911 0.86 16.15 714 GLU A CA 1
ATOM 764 C C . GLU A 1 80 ? 13.002 73.544 -11.467 0.51 15.86 714 GLU A C 1
ATOM 765 O O . GLU A 1 80 ? 13.494 74.204 -12.384 0.35 15.89 714 GLU A O 1
ATOM 768 N N . GLY A 1 81 ? 11.827 73.796 -10.944 1.00 15.69 715 GLY A N 1
ATOM 769 C CA . GLY A 1 81 ? 11.011 74.969 -11.288 1.00 15.37 715 GLY A CA 1
ATOM 770 C C . GLY A 1 81 ? 10.658 75.819 -10.078 1.00 12.93 715 GLY A C 1
ATOM 771 O O . GLY A 1 81 ? 11.283 75.736 -9.020 1.00 15.67 715 GLY A O 1
ATOM 773 N N . PHE A 1 82 ? 9.643 76.653 -10.196 1.00 8.99 716 PHE A N 1
ATOM 774 C CA . PHE A 1 82 ? 9.184 77.434 -9.065 1.00 7.70 716 PHE A CA 1
ATOM 775 C C . PHE A 1 82 ? 8.390 76.569 -8.099 1.00 7.02 716 PHE A C 1
ATOM 776 O O . PHE A 1 82 ? 7.770 75.565 -8.472 1.00 8.54 716 PHE A O 1
ATOM 785 N N . TYR A 1 83 ? 8.372 77.015 -6.849 1.00 6.2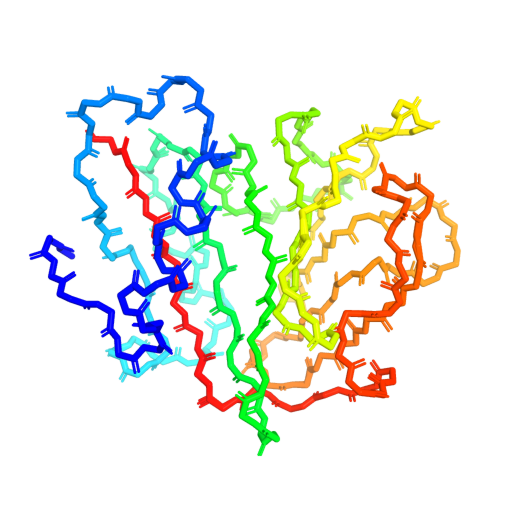6 717 TYR A N 1
ATOM 786 C CA . TYR A 1 83 ? 7.561 76.393 -5.824 1.00 6.42 717 TYR A CA 1
ATOM 787 C C . TYR A 1 83 ? 7.026 77.469 -4.884 1.00 5.74 717 TYR A C 1
ATOM 788 O O . TYR A 1 83 ? 7.357 78.651 -4.996 1.00 6.02 717 TYR A O 1
ATOM 798 N N . GLY A 1 84 ? 6.188 77.035 -3.964 1.00 6.30 718 GLY A N 1
ATOM 799 C CA . GLY A 1 84 ? 5.588 77.898 -2.965 1.00 6.34 718 GLY A CA 1
ATOM 800 C C . GLY A 1 84 ? 4.144 78.236 -3.300 1.00 5.97 718 GLY A C 1
ATOM 801 O O . GLY A 1 84 ? 3.612 77.889 -4.365 1.00 7.72 718 GLY A O 1
ATOM 803 N N . THR A 1 85 ? 3.527 78.951 -2.373 1.00 5.61 719 THR A N 1
ATOM 804 C CA . THR A 1 85 ? 2.160 79.396 -2.495 1.00 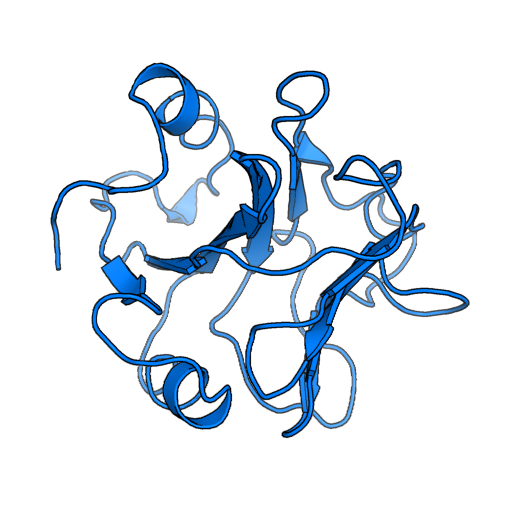5.45 719 THR A CA 1
ATOM 805 C C . THR A 1 85 ? 2.077 80.895 -2.249 1.00 4.99 719 THR A C 1
ATOM 806 O O . THR A 1 85 ? 3.046 81.542 -1.827 1.00 4.98 719 THR A O 1
ATOM 811 N N . GLY A 1 86 ? 0.869 81.422 -2.431 1.00 5.67 720 GLY A N 1
ATOM 812 C CA . GLY A 1 86 ? 0.577 82.827 -2.204 1.00 6.11 720 GLY A CA 1
ATOM 813 C C . GLY A 1 86 ? 0.614 83.290 -0.760 1.00 5.62 720 GLY A C 1
ATOM 814 O O . GLY A 1 86 ? 0.404 84.474 -0.511 1.00 6.29 720 GLY A O 1
ATOM 816 N N . GLU A 1 87 ? 0.943 82.395 0.174 1.00 5.08 721 GLU A N 1
ATOM 817 C CA . GLU A 1 87 ? 1.320 82.829 1.510 1.00 5.25 721 GLU A CA 1
ATOM 818 C C . GLU A 1 87 ? 2.655 83.597 1.480 1.00 5.10 721 GLU A C 1
ATOM 819 O O . GLU A 1 87 ? 2.934 84.409 2.357 1.00 6.29 721 GLU A O 1
ATOM 826 N N . THR A 1 88 ? 3.492 83.286 0.496 1.00 4.42 722 THR A N 1
ATOM 827 C CA . THR A 1 88 ? 4.799 83.905 0.355 1.00 4.09 722 THR A CA 1
ATOM 828 C C . THR A 1 88 ? 4.664 85.399 0.099 1.00 4.16 722 THR A C 1
ATOM 829 O O . THR A 1 88 ? 3.801 85.814 -0.685 1.00 4.53 722 THR A O 1
ATOM 834 N N . PHE A 1 89 ? 5.540 86.213 0.700 1.00 4.13 723 PHE A N 1
ATOM 835 C CA . PHE A 1 89 ? 5.563 87.633 0.422 1.00 4.13 723 PHE A CA 1
ATOM 836 C C . PHE A 1 89 ? 6.978 88.181 0.575 1.00 3.98 723 PHE A C 1
ATOM 837 O O . PHE A 1 89 ? 7.841 87.554 1.180 1.00 4.55 723 PHE A O 1
ATOM 846 N N . LEU A 1 90 ? 7.199 89.367 0.016 1.00 4.05 724 LEU A N 1
ATOM 847 C CA . LEU A 1 90 ? 8.440 90.110 0.208 1.00 4.11 724 LEU A CA 1
ATOM 848 C C . LEU A 1 90 ? 8.201 91.251 1.201 1.00 4.19 724 LEU A C 1
ATOM 849 O O . LEU A 1 90 ? 7.066 91.705 1.371 1.00 5.04 724 LEU A O 1
ATOM 855 N N . PHE A 1 91 ? 9.262 91.721 1.839 1.00 3.89 725 PHE A N 1
ATOM 856 C CA . PHE A 1 91 ? 9.133 92.904 2.680 1.00 4.27 725 PHE A CA 1
ATOM 857 C C . PHE A 1 91 ? 10.418 93.718 2.616 1.00 4.08 725 PHE A C 1
ATOM 858 O O . PHE A 1 91 ? 11.486 93.223 2.264 1.00 4.19 725 PHE A O 1
ATOM 867 N N . THR A 1 92 ? 10.290 94.981 3.007 1.00 4.31 726 THR A N 1
ATOM 868 C CA . THR A 1 92 ? 11.438 95.845 3.192 1.00 4.27 726 THR A CA 1
ATOM 869 C C . THR A 1 92 ? 11.171 96.806 4.329 1.00 4.50 726 THR A C 1
ATOM 870 O O . THR A 1 92 ? 10.018 97.096 4.635 1.00 5.31 726 THR A O 1
ATOM 875 N N . PHE A 1 93 ? 12.254 97.308 4.921 1.00 4.49 727 PHE A N 1
ATOM 876 C CA . PHE A 1 93 ? 12.219 98.427 5.835 1.00 4.85 727 PHE A CA 1
ATOM 877 C C . PHE A 1 93 ? 12.734 99.717 5.178 1.00 5.51 727 PHE A C 1
ATOM 878 O O . PHE A 1 93 ? 12.772 100.744 5.842 1.00 6.76 727 PHE A O 1
ATOM 887 N N . TYR A 1 94 ? 13.082 99.660 3.893 1.00 5.44 728 TYR A N 1
ATOM 888 C CA . TYR A 1 94 ? 13.613 100.825 3.191 1.00 6.03 728 TYR A CA 1
ATOM 889 C C . TYR A 1 94 ? 12.642 101.239 2.094 1.00 6.28 728 TYR A C 1
ATOM 890 O O . TYR A 1 94 ? 12.340 100.417 1.232 1.00 6.62 728 TYR A O 1
ATOM 900 N N . PRO A 1 95 ? 12.199 102.515 2.048 1.00 6.75 729 PRO A N 1
ATOM 901 C CA . PRO A 1 95 ? 12.529 103.611 2.971 1.00 7.25 729 PRO A CA 1
ATOM 902 C C . PRO A 1 95 ? 11.729 103.580 4.277 1.00 7.38 729 PRO A C 1
ATOM 903 O O . PRO A 1 95 ? 12.096 104.295 5.215 1.00 8.29 729 PRO A O 1
ATOM 908 N N . GLU A 1 96 ? 10.683 102.754 4.319 1.00 6.83 730 GLU A N 1
ATOM 909 C CA . GLU A 1 96 ? 9.913 102.475 5.530 1.00 7.18 730 GLU A CA 1
ATOM 910 C C . GLU A 1 96 ? 9.366 101.054 5.381 1.00 6.49 730 GLU A C 1
ATOM 911 O O . GLU A 1 96 ? 9.430 100.459 4.303 1.00 6.98 730 GLU A O 1
ATOM 918 N N . PHE A 1 97 ? 8.828 100.501 6.460 1.00 6.39 731 PHE A N 1
ATOM 919 C CA . PHE A 1 97 ? 8.310 99.143 6.376 1.00 5.93 731 PHE A CA 1
ATOM 920 C C . PHE A 1 97 ? 7.153 99.028 5.406 1.00 5.80 731 PHE A C 1
ATOM 921 O O . PHE A 1 97 ? 6.173 99.781 5.491 1.00 6.75 731 PHE A O 1
ATOM 930 N N A GLU A 1 98 ? 7.209 97.991 4.576 0.50 5.10 732 GLU A N 1
ATOM 931 N N B GLU A 1 98 ? 7.248 98.041 4.513 0.50 5.44 732 GLU A N 1
ATOM 932 C CA A GLU A 1 98 ? 6.067 97.611 3.765 0.50 5.85 732 GLU A CA 1
ATOM 933 C CA B GLU A 1 98 ? 6.106 97.570 3.736 0.50 5.85 732 GLU A CA 1
ATOM 934 C C A GLU A 1 98 ? 6.219 96.147 3.367 0.50 5.73 732 GLU A C 1
ATOM 935 C C B GLU A 1 98 ? 6.260 96.078 3.541 0.50 4.89 732 GLU A C 1
ATOM 936 O O A GLU A 1 98 ? 7.300 95.712 2.955 0.50 4.84 732 GLU A O 1
ATOM 937 O O B GLU A 1 98 ? 7.370 95.562 3.388 0.50 4.63 732 GLU A O 1
ATOM 950 N N . ALA A 1 99 ? 5.118 95.405 3.489 1.00 5.85 733 ALA A N 1
ATOM 951 C CA . ALA A 1 99 ? 5.026 94.028 3.043 1.00 5.88 733 ALA A CA 1
ATOM 952 C C . ALA A 1 99 ? 4.311 94.029 1.686 1.00 6.60 733 ALA A C 1
ATOM 953 O O . ALA A 1 99 ? 3.313 94.729 1.485 1.00 10.24 733 ALA A O 1
ATOM 956 N N . TYR A 1 100 ? 4.855 93.254 0.759 1.00 4.79 734 TYR A N 1
ATOM 957 C CA . TYR A 1 100 ? 4.359 93.134 -0.587 1.00 5.09 734 TYR A CA 1
ATOM 958 C C . TYR A 1 100 ? 3.844 91.717 -0.790 1.00 4.79 734 TYR A C 1
ATOM 959 O O . TYR A 1 100 ? 4.611 90.781 -1.032 1.00 4.82 734 TYR A O 1
ATOM 969 N N . LYS A 1 101 ? 2.537 91.582 -0.629 1.00 5.26 735 LYS A N 1
ATOM 970 C CA . LYS A 1 101 ? 1.862 90.302 -0.721 1.00 5.30 735 LYS A CA 1
ATOM 971 C C . LYS A 1 101 ? 1.656 89.887 -2.173 1.00 5.25 735 LYS A C 1
ATOM 972 O O . LYS A 1 101 ? 1.711 90.688 -3.113 1.00 6.24 735 LYS A O 1
ATOM 979 N N . TRP A 1 102 ? 1.396 88.600 -2.348 1.00 5.16 736 TRP A N 1
ATOM 980 C CA . TRP A 1 102 ? 1.033 88.068 -3.644 1.00 5.30 736 TRP A CA 1
ATOM 981 C C . TRP A 1 102 ? -0.033 88.930 -4.304 1.00 5.37 736 TRP A C 1
ATOM 982 O O . TRP A 1 102 ? -1.044 89.284 -3.689 1.00 6.00 736 TRP A O 1
ATOM 994 N N . THR A 1 103 ? 0.165 89.225 -5.583 1.00 5.74 737 THR A N 1
ATOM 995 C CA . THR A 1 103 ? -0.754 90.063 -6.345 1.00 6.19 737 THR A CA 1
ATOM 996 C C . THR A 1 103 ? -1.775 89.248 -7.130 1.00 6.37 737 THR A C 1
ATOM 997 O O . THR A 1 103 ? -2.685 89.826 -7.710 1.00 7.97 737 THR A O 1
ATOM 1002 N N . GLY A 1 104 ? -1.613 87.935 -7.185 1.00 6.73 738 GLY A N 1
ATOM 1003 C CA . GLY A 1 104 ? -2.418 87.103 -8.055 1.00 7.38 738 GLY A CA 1
ATOM 1004 C C . GLY A 1 104 ? -1.891 87.015 -9.482 1.00 8.13 738 GLY A C 1
ATOM 1005 O O . GLY A 1 104 ? -2.457 86.273 -10.283 1.00 9.71 738 GLY A O 1
ATOM 1007 N N . ASP A 1 105 ? -0.838 87.756 -9.824 1.00 7.67 739 ASP A N 1
ATOM 1008 C CA . ASP A 1 105 ? -0.467 87.812 -11.232 1.00 8.65 739 ASP A CA 1
ATOM 1009 C C . ASP A 1 105 ? 0.061 86.470 -11.750 1.00 8.35 739 ASP A C 1
ATOM 1010 O O . ASP A 1 105 ? -0.190 86.087 -12.893 1.00 9.96 739 ASP A O 1
ATOM 1016 N N . ASN A 1 106 ? 0.869 85.808 -10.931 1.00 7.69 740 ASN A N 1
ATOM 1017 C CA . ASN A 1 106 ? 1.533 84.584 -11.331 1.00 7.13 740 ASN A CA 1
ATOM 1018 C C . ASN A 1 106 ? 1.920 83.797 -10.098 1.00 6.99 740 ASN A C 1
ATOM 1019 O O . ASN A 1 106 ? 1.825 84.301 -8.971 1.00 7.04 740 ASN A O 1
ATOM 1025 N N . LEU A 1 107 ? 2.356 82.561 -10.332 1.00 7.03 741 LEU A N 1
ATOM 1026 C CA . LEU A 1 107 ? 2.650 81.619 -9.272 1.00 7.25 741 LEU A CA 1
ATOM 1027 C C . LEU A 1 107 ? 4.158 81.369 -9.092 1.00 6.79 741 LEU A C 1
ATOM 1028 O O . LEU A 1 107 ? 4.570 80.359 -8.508 1.00 7.47 741 LEU A O 1
ATOM 1034 N N . PHE A 1 108 ? 4.991 82.293 -9.552 1.00 6.13 742 PHE A N 1
ATOM 1035 C CA . PHE A 1 108 ? 6.433 82.038 -9.592 1.00 6.02 742 PHE A CA 1
ATOM 1036 C C . PHE A 1 108 ? 7.093 82.567 -8.314 1.00 5.66 742 PHE A C 1
ATOM 1037 O O . PHE A 1 108 ? 7.886 83.512 -8.304 1.00 6.37 742 PHE A O 1
ATOM 1046 N N A PHE A 1 109 ? 6.734 81.921 -7.206 0.40 5.36 743 PHE A N 1
ATOM 1047 N N B PHE A 1 109 ? 6.770 81.924 -7.202 0.60 5.23 743 PHE A N 1
ATOM 1048 C CA A PHE A 1 109 ? 7.012 82.447 -5.873 0.40 5.05 743 PHE A CA 1
ATOM 1049 C CA B PHE A 1 109 ? 7.092 82.484 -5.901 0.60 4.86 743 PHE A CA 1
ATOM 1050 C C A PHE A 1 109 ? 8.486 82.311 -5.445 0.40 5.22 743 PHE A C 1
ATOM 1051 C C B PHE A 1 109 ? 8.553 82.334 -5.515 0.60 4.95 743 PHE A C 1
ATOM 1052 O O A PHE A 1 109 ? 9.087 83.308 -5.031 0.40 4.89 743 PHE A O 1
ATOM 1053 O O B PHE A 1 109 ? 9.203 83.333 -5.190 0.60 5.26 743 PHE A O 1
ATOM 1070 N N . ILE A 1 110 ? 9.040 81.093 -5.522 1.00 5.02 744 ILE A N 1
ATOM 1071 C CA . ILE A 1 110 ? 10.373 80.780 -4.991 1.00 4.95 744 ILE A CA 1
ATOM 1072 C C . ILE A 1 110 ? 11.070 79.857 -5.982 1.00 4.89 744 ILE A C 1
ATOM 1073 O O . ILE A 1 110 ? 10.448 78.967 -6.547 1.00 5.64 744 ILE A O 1
ATOM 1079 N N . LYS A 1 111 ? 12.375 80.044 -6.136 1.00 5.98 745 LYS A N 1
ATOM 1080 C CA . LYS A 1 111 ? 13.178 79.130 -6.933 1.00 7.10 745 LYS A CA 1
ATOM 1081 C C . LYS A 1 111 ? 14.528 78.932 -6.249 1.00 7.08 745 LYS A C 1
ATOM 1082 O O . LYS A 1 111 ? 15.171 79.902 -5.892 0.93 9.54 745 LYS A O 1
ATOM 1089 N N . GLY A 1 112 ? 15.000 77.700 -6.156 1.00 6.89 746 GLY A N 1
ATOM 1090 C CA . GLY A 1 112 ? 16.300 77.438 -5.563 1.00 7.67 746 GLY A CA 1
ATOM 1091 C C . GLY A 1 112 ? 17.144 76.557 -6.438 1.00 7.39 746 GLY A C 1
ATOM 1092 O O . GLY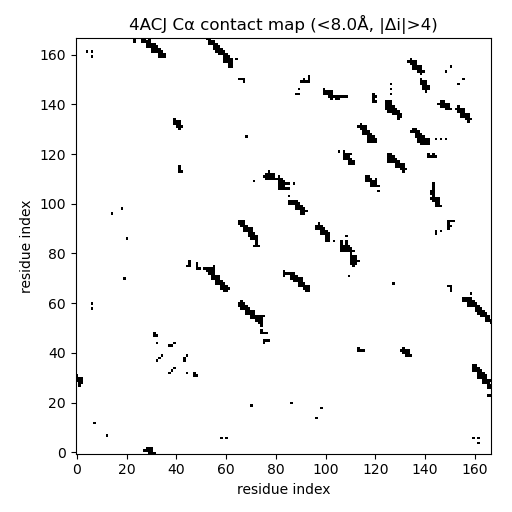 A 1 112 ? 16.638 75.564 -7.000 1.00 8.50 746 GLY A O 1
ATOM 1094 N N . ASP A 1 113 ? 18.437 76.853 -6.519 1.00 7.08 747 ASP A N 1
ATOM 1095 C CA . ASP A 1 113 ? 19.420 75.930 -7.086 0.96 7.70 747 ASP A CA 1
ATOM 1096 C C . ASP A 1 113 ? 20.675 75.999 -6.228 0.91 7.17 747 ASP A C 1
ATOM 1097 O O . ASP A 1 113 ? 20.684 76.676 -5.193 0.98 7.24 747 ASP A O 1
ATOM 1103 N N . MET A 1 114 ? 21.736 75.277 -6.596 0.95 8.89 748 MET A N 1
ATOM 1104 C CA . MET A 1 114 ? 22.961 75.311 -5.789 1.00 9.03 748 MET A CA 1
ATOM 1105 C C . MET A 1 114 ? 23.733 76.609 -5.885 0.90 8.37 748 MET A C 1
ATOM 1106 O O . MET A 1 114 ? 24.702 76.828 -5.148 0.73 8.78 748 MET A O 1
ATOM 1112 N N . ASP A 1 115 ? 23.331 77.465 -6.799 1.00 9.22 749 ASP A N 1
ATOM 1113 C CA . ASP A 1 115 ? 24.033 78.719 -6.996 1.00 10.03 749 ASP A CA 1
ATOM 1114 C C . ASP A 1 115 ? 23.210 79.919 -6.570 1.00 8.81 749 ASP A C 1
ATOM 1115 O O . ASP A 1 115 ? 23.717 81.036 -6.666 1.00 9.53 749 ASP A O 1
ATOM 1121 N N . SER A 1 116 ? 21.955 79.716 -6.111 1.00 7.33 750 SER A N 1
ATOM 1122 C CA . SER A 1 116 ? 21.110 80.856 -5.854 1.00 6.66 750 SER A CA 1
ATOM 1123 C C . SER A 1 116 ? 19.796 80.476 -5.192 1.00 5.54 750 SER A C 1
ATOM 1124 O O . SER A 1 116 ? 19.309 79.363 -5.326 1.00 6.47 750 SER A O 1
ATOM 1128 N N . LEU A 1 117 ? 19.213 81.469 -4.545 1.00 5.30 751 LEU A N 1
ATOM 1129 C CA . LEU A 1 117 ? 17.847 81.423 -4.043 1.00 5.11 751 LEU A CA 1
ATOM 1130 C C . LEU A 1 117 ? 17.151 82.690 -4.539 1.00 4.95 751 LEU A C 1
ATOM 1131 O O . LEU A 1 117 ? 17.722 83.772 -4.446 1.00 6.72 751 LEU A O 1
ATOM 1137 N N . ALA A 1 118 ? 15.921 82.571 -5.020 1.00 5.09 752 ALA A N 1
ATOM 1138 C CA . ALA A 1 118 ? 15.266 83.718 -5.612 1.00 6.42 752 ALA A CA 1
ATOM 1139 C C . ALA A 1 118 ? 13.769 83.667 -5.392 1.00 5.05 752 ALA A C 1
ATOM 1140 O O . ALA A 1 118 ? 13.174 82.607 -5.154 1.00 5.36 752 ALA A O 1
ATOM 1143 N N . PHE A 1 119 ? 13.163 84.841 -5.527 1.00 5.03 753 PHE A N 1
ATOM 1144 C CA . PHE A 1 119 ? 11.750 85.051 -5.306 1.00 4.89 753 PHE A CA 1
ATOM 1145 C C . PHE A 1 119 ? 11.181 85.917 -6.414 1.00 4.87 753 PHE A C 1
ATOM 1146 O O . PHE A 1 119 ? 11.763 86.934 -6.780 1.00 6.21 753 PHE A O 1
ATOM 1155 N N . GLY A 1 120 ? 9.994 85.555 -6.891 1.00 4.65 754 GLY A N 1
ATOM 1156 C CA . GLY A 1 120 ? 9.258 86.402 -7.809 1.00 5.13 754 GLY A CA 1
ATOM 1157 C C . GLY A 1 120 ? 9.813 86.389 -9.205 1.00 6.31 754 GLY A C 1
ATOM 1158 O O . GLY A 1 120 ? 10.363 87.392 -9.661 1.00 9.24 754 GLY A O 1
ATOM 1160 N N . GLY A 1 121 ? 9.611 85.288 -9.902 1.00 7.94 755 GLY A N 1
ATOM 1161 C CA . GLY A 1 121 ? 10.114 85.136 -11.238 1.00 8.81 755 GLY A CA 1
ATOM 1162 C C . GLY A 1 121 ? 9.040 85.167 -12.300 1.00 8.41 755 GLY A C 1
ATOM 1163 O O . GLY A 1 121 ? 7.918 85.650 -12.106 1.00 8.92 755 GLY A O 1
ATOM 1165 N N . GLY A 1 122 ? 9.414 84.642 -13.462 1.00 9.24 756 GLY A N 1
ATOM 1166 C CA . GLY A 1 122 ? 8.504 84.518 -14.575 1.00 10.29 756 GLY A CA 1
ATOM 1167 C C . GLY A 1 122 ? 8.984 85.238 -15.794 1.00 8.67 756 GLY A C 1
ATOM 1168 O O . GLY A 1 122 ? 8.751 84.734 -16.861 1.00 13.74 756 GLY A O 1
ATOM 1170 N N . SER A 1 123 ? 9.497 86.447 -15.679 0.87 10.26 757 SER A N 1
ATOM 1171 C CA . SER A 1 123 ? 10.061 87.189 -16.787 0.86 10.34 757 SER A CA 1
ATOM 1172 C C . SER A 1 123 ? 10.821 88.359 -16.155 0.88 10.20 757 SER A C 1
ATOM 1173 O O . SER A 1 123 ? 10.463 88.897 -15.098 0.71 11.42 757 SER A O 1
ATOM 1177 N N . GLY A 1 124 ? 11.925 88.705 -16.778 1.00 11.59 758 GLY A N 1
ATOM 1178 C CA . GLY A 1 124 ? 12.788 89.752 -16.273 1.00 10.57 758 GLY A CA 1
ATOM 1179 C C . GLY A 1 124 ? 13.493 89.341 -15.000 1.00 9.15 758 GLY A C 1
ATOM 1180 O O . GLY A 1 124 ? 13.712 88.144 -14.745 1.00 10.71 758 GLY A O 1
ATOM 1182 N N . GLU A 1 125 ? 13.883 90.345 -14.224 0.81 7.25 759 GLU A N 1
ATOM 1183 C CA . GLU A 1 125 ? 14.621 90.125 -13.012 0.85 7.25 759 GLU A CA 1
ATOM 1184 C C . GLU A 1 125 ? 13.717 89.516 -11.943 0.80 6.75 759 GLU A C 1
ATOM 1185 O O . GLU A 1 125 ? 12.509 89.752 -11.888 0.77 7.51 759 GLU A O 1
ATOM 1192 N N . PHE A 1 126 ? 14.316 88.737 -11.064 1.00 7.92 760 PHE A N 1
ATOM 1193 C CA . PHE A 1 126 ? 13.614 88.306 -9.863 1.00 6.67 760 PHE A CA 1
ATOM 1194 C C . PHE A 1 126 ? 13.330 89.506 -8.981 1.00 6.44 760 PHE A C 1
ATOM 1195 O O . PHE A 1 126 ? 14.064 90.504 -8.976 1.00 7.91 760 PHE A O 1
ATOM 1204 N N . GLY A 1 127 ? 12.301 89.401 -8.159 1.00 5.59 761 GLY A N 1
ATOM 1205 C CA . GLY A 1 127 ? 12.110 90.385 -7.109 1.00 5.85 761 GLY A CA 1
ATOM 1206 C C . GLY A 1 127 ? 13.269 90.449 -6.128 1.00 5.70 761 GLY A C 1
ATOM 1207 O O . GLY A 1 127 ? 13.630 91.522 -5.645 1.00 6.95 761 GLY A O 1
ATOM 1209 N N . LEU A 1 128 ? 13.784 89.284 -5.750 1.00 4.51 762 LEU A N 1
ATOM 1210 C CA . LEU A 1 128 ? 14.851 89.179 -4.768 1.00 4.46 762 LEU A CA 1
ATOM 1211 C C . LEU A 1 128 ? 15.679 87.947 -5.126 1.00 4.39 762 LEU A C 1
ATOM 1212 O O . LEU A 1 128 ? 15.109 86.888 -5.408 1.00 5.13 762 LEU A O 1
ATOM 1218 N N . TRP A 1 129 ? 17.001 88.072 -5.104 1.00 4.96 763 TRP A N 1
ATOM 1219 C CA . TRP A 1 129 ? 17.895 87.000 -5.511 1.00 4.92 763 TRP A CA 1
ATOM 1220 C C . TRP A 1 129 ? 19.154 87.065 -4.639 1.00 4.54 763 TRP A C 1
ATOM 1221 O O . TRP A 1 129 ? 19.665 88.158 -4.357 1.00 5.15 763 TRP A O 1
ATOM 1233 N N . LEU A 1 130 ? 19.647 85.898 -4.248 1.00 4.68 764 LEU A N 1
ATOM 1234 C CA . LEU A 1 130 ? 20.882 85.750 -3.482 1.00 4.74 764 LEU A CA 1
ATOM 1235 C C . LEU A 1 130 ? 21.739 84.682 -4.136 1.00 4.72 764 LEU A C 1
ATOM 1236 O O . LEU A 1 130 ? 21.230 83.642 -4.541 1.00 5.38 764 LEU A O 1
ATOM 1242 N N . ASP A 1 131 ? 23.054 84.911 -4.168 1.00 4.91 765 ASP A N 1
ATOM 1243 C CA . ASP A 1 131 ? 23.978 83.932 -4.714 1.00 5.45 765 ASP A CA 1
ATOM 1244 C C . ASP A 1 131 ? 24.330 82.823 -3.722 1.00 5.42 765 ASP A C 1
ATOM 1245 O O . ASP A 1 131 ? 23.883 82.780 -2.584 1.00 5.79 765 ASP A O 1
ATOM 1251 N N . GLY A 1 132 ? 25.154 81.889 -4.207 1.00 6.10 766 GLY A N 1
ATOM 1252 C CA . GLY A 1 132 ? 25.438 80.671 -3.478 1.00 6.64 766 GLY A CA 1
ATOM 1253 C C . GLY A 1 132 ? 26.388 80.822 -2.317 1.00 6.15 766 GLY A C 1
ATOM 1254 O O . GLY A 1 132 ? 26.566 79.887 -1.529 1.00 7.49 766 GLY A O 1
ATOM 1256 N N . ASP A 1 133 ? 27.021 81.988 -2.222 1.00 5.55 767 ASP A N 1
ATOM 1257 C CA . ASP A 1 133 ? 27.826 82.361 -1.073 1.00 6.00 767 ASP A CA 1
ATOM 1258 C C . ASP A 1 133 ? 27.075 83.312 -0.136 1.00 5.42 767 ASP A C 1
ATOM 1259 O O . ASP A 1 133 ? 27.660 83.873 0.784 1.00 6.19 767 ASP A O 1
ATOM 1265 N N . LEU A 1 134 ? 25.772 83.474 -0.377 1.00 5.23 768 LEU A N 1
ATOM 1266 C CA . LEU A 1 134 ? 24.901 84.311 0.432 1.00 5.44 768 LEU A CA 1
ATOM 1267 C C . LEU A 1 134 ? 25.486 85.709 0.605 1.00 5.35 768 LEU A C 1
ATOM 1268 O O . LEU A 1 134 ? 25.280 86.327 1.636 1.00 5.99 768 LEU A O 1
ATOM 1274 N N . TYR A 1 135 ? 26.153 86.205 -0.454 1.00 5.53 769 TYR A N 1
ATOM 1275 C CA . TYR A 1 135 ? 26.895 87.462 -0.348 1.00 5.62 769 TYR A CA 1
ATOM 1276 C C . TYR A 1 135 ? 26.417 88.503 -1.350 1.00 5.58 769 TYR A C 1
ATOM 1277 O O . TYR A 1 135 ? 26.007 89.593 -0.973 1.00 8.17 769 TYR A O 1
ATOM 1287 N N A HIS A 1 136 ? 26.487 88.179 -2.645 0.57 5.59 770 HIS A N 1
ATOM 1288 N N B HIS A 1 136 ? 26.465 88.204 -2.624 0.43 6.21 770 HIS A N 1
ATOM 1289 C CA A HIS A 1 136 ? 25.931 89.031 -3.706 0.57 5.72 770 HIS A CA 1
ATOM 1290 C CA B HIS A 1 136 ? 25.950 89.178 -3.540 0.43 6.68 770 HIS A CA 1
ATOM 1291 C C A HIS A 1 136 ? 24.432 88.801 -3.790 0.57 4.62 770 HIS A C 1
ATOM 1292 C C B HIS A 1 136 ? 24.502 88.857 -3.889 0.43 5.43 770 HIS A C 1
ATOM 1293 O O A HIS A 1 136 ? 23.981 87.658 -3.832 0.57 5.42 770 HIS A O 1
ATOM 1294 O O B HIS A 1 136 ? 24.152 87.716 -4.192 0.43 4.87 770 HIS A O 1
ATOM 1309 N N . GLY A 1 137 ? 23.679 89.897 -3.817 1.00 4.95 771 GLY A N 1
ATOM 1310 C CA . GLY A 1 137 ? 22.266 89.806 -4.067 1.00 5.47 771 GLY A CA 1
ATOM 1311 C C . GLY A 1 137 ? 21.810 90.830 -5.078 1.00 5.05 771 GLY A C 1
ATOM 1312 O O . GLY A 1 137 ? 22.518 91.795 -5.407 1.00 5.59 771 GLY A O 1
ATOM 1314 N N . ARG A 1 138 ? 20.602 90.603 -5.580 1.00 4.93 772 ARG A N 1
ATOM 1315 C CA . ARG A 1 138 ? 19.954 91.531 -6.488 1.00 5.38 772 ARG A CA 1
ATOM 1316 C C . ARG A 1 138 ? 18.502 91.676 -6.072 1.00 5.29 772 ARG A C 1
ATOM 1317 O O . ARG A 1 138 ? 17.909 90.773 -5.460 1.00 6.30 772 ARG A O 1
ATOM 1326 N N . ASN A 1 139 ? 17.910 92.814 -6.396 1.00 5.89 773 ASN A N 1
ATOM 1327 C CA . ASN A 1 139 ? 16.477 92.980 -6.147 1.00 6.47 773 ASN A CA 1
ATOM 1328 C C . ASN A 1 139 ? 15.933 93.960 -7.175 1.00 6.27 773 ASN A C 1
ATOM 1329 O O . ASN A 1 139 ? 16.656 94.775 -7.743 1.00 7.50 773 ASN A O 1
ATOM 1335 N N . HIS A 1 140 ? 14.642 93.848 -7.396 1.00 6.69 774 HIS A N 1
ATOM 1336 C CA . HIS A 1 140 ? 13.994 94.565 -8.474 1.00 6.09 774 HIS A CA 1
ATOM 1337 C C . HIS A 1 140 ? 12.513 94.506 -8.276 1.00 5.86 774 HIS A C 1
ATOM 1338 O O . HIS A 1 140 ? 11.999 93.603 -7.625 1.00 6.30 774 HIS A O 1
ATOM 1346 N N . SER A 1 141 ? 11.798 95.437 -8.890 1.00 6.26 775 SER A N 1
ATOM 1347 C CA . SER A 1 141 ? 10.354 95.289 -8.943 1.00 7.21 775 SER A CA 1
ATOM 1348 C C . SER A 1 141 ? 9.988 93.971 -9.612 1.00 7.02 775 SER A C 1
ATOM 1349 O O . SER A 1 141 ? 10.688 93.516 -10.510 1.00 7.79 775 SER A O 1
ATOM 1353 N N A CYS A 1 142 ? 8.773 93.522 -9.332 0.15 6.88 776 CYS A N 1
ATOM 1354 N N B CYS A 1 142 ? 8.894 93.318 -9.186 0.85 7.35 776 CYS A N 1
ATOM 1355 C CA A CYS A 1 142 ? 8.382 92.194 -9.717 0.15 7.03 776 CYS A CA 1
ATOM 1356 C CA B CYS A 1 142 ? 8.406 92.143 -9.925 0.85 7.32 776 CYS A CA 1
ATOM 1357 C C A CYS A 1 142 ? 6.860 91.979 -9.712 0.15 7.72 776 CYS A C 1
ATOM 1358 C C B CYS A 1 142 ? 6.903 92.059 -9.820 0.85 7.64 776 CYS A C 1
ATOM 1359 O O A CYS A 1 142 ? 6.195 92.373 -8.752 0.15 7.98 776 CYS A O 1
ATOM 1360 O O B CYS A 1 142 ? 6.298 92.594 -8.909 0.85 7.93 776 CYS A O 1
ATOM 1367 N N . LYS A 1 143 ? 6.304 91.352 -10.759 0.99 8.01 777 LYS A N 1
ATOM 1368 C CA . LYS A 1 143 ? 4.860 91.209 -10.833 1.00 8.35 777 LYS A CA 1
ATOM 1369 C C . LYS A 1 143 ? 4.270 90.284 -9.778 1.00 7.28 777 LYS A C 1
ATOM 1370 O O . LYS A 1 143 ? 3.105 90.458 -9.385 1.00 7.48 777 LYS A O 1
ATOM 1377 N N . THR A 1 144 ? 5.023 89.281 -9.339 1.00 6.63 778 THR A N 1
ATOM 1378 C CA . THR A 1 144 ? 4.474 88.311 -8.393 1.00 5.84 778 THR A CA 1
ATOM 1379 C C . THR A 1 144 ? 3.977 89.010 -7.113 1.00 5.58 778 THR A C 1
ATOM 1380 O O . THR A 1 144 ? 2.945 88.641 -6.554 1.00 5.45 778 THR A O 1
ATOM 1385 N N . PHE A 1 145 ? 4.765 89.980 -6.632 1.00 5.51 779 PHE A N 1
ATOM 1386 C CA . PHE A 1 145 ? 4.526 90.644 -5.356 1.00 5.85 779 PHE A CA 1
ATOM 1387 C C . PHE A 1 145 ? 4.193 92.112 -5.494 1.00 6.29 779 PHE A C 1
ATOM 1388 O O . PHE A 1 145 ? 3.787 92.742 -4.525 1.00 6.80 779 PHE A O 1
ATOM 1397 N N . GLY A 1 146 ? 4.362 92.697 -6.679 1.00 6.95 780 GLY A N 1
ATOM 1398 C CA . GLY A 1 146 ? 4.041 94.102 -6.863 1.00 8.30 780 GLY A CA 1
ATOM 1399 C C . GLY A 1 146 ? 4.908 95.040 -6.036 1.00 7.57 780 GLY A C 1
ATOM 1400 O O . GLY A 1 146 ? 4.509 96.159 -5.718 1.00 9.13 780 GLY A O 1
ATOM 1402 N N . ASN A 1 147 ? 6.115 94.594 -5.716 1.00 7.13 781 ASN A N 1
ATOM 1403 C CA . ASN A 1 147 ? 7.051 95.399 -4.952 1.00 6.28 781 ASN A CA 1
ATOM 1404 C C . ASN A 1 147 ? 7.855 96.316 -5.859 1.00 6.31 781 ASN A C 1
ATOM 1405 O O . ASN A 1 147 ? 8.114 95.981 -7.000 1.00 7.11 781 ASN A O 1
ATOM 1411 N N . PRO A 1 148 ? 8.314 97.443 -5.310 1.00 6.89 782 PRO A N 1
ATOM 1412 C CA . PRO A 1 148 ? 9.420 98.187 -5.909 1.00 7.50 782 PRO A CA 1
ATOM 1413 C C . PRO A 1 148 ? 10.736 97.520 -5.487 1.00 6.31 782 PRO A C 1
ATOM 1414 O O . PRO A 1 148 ? 10.762 96.582 -4.682 1.00 6.36 782 PRO A O 1
ATOM 1419 N N . MET A 1 149 ? 11.841 98.031 -5.999 1.00 6.99 783 MET A N 1
ATOM 1420 C CA . MET A 1 149 ? 13.143 97.667 -5.480 1.00 6.65 783 MET A CA 1
ATOM 1421 C C . MET A 1 149 ? 13.138 97.792 -3.950 1.00 6.52 783 MET A C 1
ATOM 1422 O O . MET A 1 149 ? 12.652 98.801 -3.403 1.00 7.52 783 MET A O 1
ATOM 1428 N N . LEU A 1 150 ? 13.635 96.755 -3.270 1.00 6.21 784 LEU A N 1
ATOM 1429 C CA . LEU A 1 150 ? 13.591 96.672 -1.814 1.00 6.04 784 LEU A CA 1
ATOM 1430 C C . LEU A 1 150 ? 14.691 97.470 -1.121 1.00 6.17 784 LEU A C 1
ATOM 1431 O O . LEU A 1 150 ? 14.459 98.028 -0.047 1.00 7.83 784 LEU A O 1
ATOM 1437 N N . SER A 1 151 ? 15.884 97.462 -1.707 1.00 7.27 785 SER A N 1
ATOM 1438 C CA . SER A 1 151 ? 17.050 98.117 -1.135 1.00 7.66 785 SER A CA 1
ATOM 1439 C C . SER A 1 151 ? 17.382 99.379 -1.931 1.00 7.08 785 SER A C 1
ATOM 1440 O O . SER A 1 151 ? 16.629 99.809 -2.798 1.00 8.22 785 SER A O 1
ATOM 1444 N N . MET A 1 152 ? 18.522 99.979 -1.624 1.00 6.73 786 MET A N 1
ATOM 1445 C CA . MET A 1 152 ? 18.842 101.246 -2.245 1.00 7.89 786 MET A CA 1
ATOM 1446 C C . MET A 1 152 ? 19.183 101.138 -3.731 1.00 7.08 786 MET A C 1
ATOM 1447 O O . MET A 1 152 ? 18.880 102.067 -4.479 0.98 8.82 786 MET A O 1
ATOM 1453 N N A LYS A 1 153 ? 19.829 100.046 -4.130 0.58 6.51 787 LYS A N 1
ATOM 1454 N N B LYS A 1 153 ? 19.808 100.042 -4.144 0.42 6.59 787 LYS A N 1
ATOM 1455 C CA A LYS A 1 153 ? 20.252 99.821 -5.509 0.58 6.25 787 LYS A CA 1
ATOM 1456 C CA B LYS A 1 153 ? 20.207 99.847 -5.532 0.42 6.94 787 LYS A CA 1
ATOM 1457 C C A LYS A 1 153 ? 19.910 98.403 -5.937 0.58 6.04 787 LYS A C 1
ATOM 1458 C C B LYS A 1 153 ? 19.992 98.396 -5.929 0.42 6.61 787 LYS A C 1
ATOM 1459 O O A LYS A 1 153 ? 19.530 97.558 -5.110 0.58 6.36 787 LYS A O 1
ATOM 1460 O O B LYS A 1 153 ? 19.793 97.527 -5.073 0.42 6.21 787 LYS A O 1
ATOM 1473 N N . GLU A 1 154 ? 20.074 98.121 -7.226 1.00 6.43 788 GLU A N 1
ATOM 1474 C CA . GLU A 1 154 ? 19.730 96.802 -7.721 1.00 6.54 788 GLU A CA 1
ATOM 1475 C C . GLU A 1 154 ? 20.607 95.705 -7.109 1.00 6.20 788 GLU A C 1
ATOM 1476 O O . GLU A 1 154 ? 20.126 94.630 -6.768 1.00 7.50 788 GLU A O 1
ATOM 1483 N N . ASP A 1 155 ? 21.899 95.980 -7.011 1.00 6.44 789 ASP A N 1
ATOM 1484 C CA . ASP A 1 155 ? 22.832 95.064 -6.367 1.00 6.36 789 ASP A CA 1
ATOM 1485 C C . ASP A 1 155 ? 22.964 95.411 -4.897 1.00 5.97 789 ASP A C 1
ATOM 1486 O O . ASP A 1 155 ? 22.925 96.584 -4.503 1.00 6.81 789 ASP A O 1
ATOM 1492 N N . PHE A 1 156 ? 23.146 94.381 -4.075 1.00 5.79 790 PHE A N 1
ATOM 1493 C CA . PHE A 1 156 ? 23.489 94.581 -2.684 1.00 6.11 790 PHE A CA 1
ATOM 1494 C C . PHE A 1 156 ? 24.495 93.514 -2.262 1.00 6.04 790 PHE A C 1
ATOM 1495 O O . PHE A 1 156 ? 24.664 92.489 -2.921 1.00 6.41 790 PHE A O 1
ATOM 1504 N N . PHE A 1 157 ? 25.147 93.790 -1.140 0.92 6.33 791 PHE A N 1
ATOM 1505 C CA . PHE A 1 157 ? 26.033 92.849 -0.487 1.00 5.86 791 PHE A CA 1
ATOM 1506 C C . PHE A 1 157 ? 25.447 92.531 0.875 1.00 5.85 791 PHE A C 1
ATOM 1507 O O . PHE A 1 157 ? 25.029 93.424 1.613 1.00 7.23 791 PHE A O 1
ATOM 1516 N N . VAL A 1 158 ? 25.405 91.246 1.224 1.00 6.00 792 VAL A N 1
ATOM 1517 C CA . VAL A 1 158 ? 24.895 90.819 2.509 1.00 5.79 792 VAL A CA 1
ATOM 1518 C C . VAL A 1 158 ? 25.896 91.119 3.614 1.00 5.82 792 VAL A C 1
ATOM 1519 O O . VAL A 1 158 ? 27.090 90.821 3.487 1.00 6.90 792 VAL A O 1
ATOM 1524 N N A GLN A 1 159 ? 25.391 91.690 4.705 0.76 6.31 793 GLN A N 1
ATOM 1525 N N B GLN A 1 159 ? 25.397 91.693 4.703 0.24 6.06 793 GLN A N 1
ATOM 1526 C CA A GLN A 1 159 ? 26.113 91.774 5.963 0.99 6.42 793 GLN A CA 1
ATOM 1527 C CA B GLN A 1 159 ? 26.171 91.880 5.922 0.0000 6.14 793 GLN A CA 1
ATOM 1528 C C A GLN A 1 159 ? 25.760 90.590 6.878 0.88 6.96 793 GLN A C 1
ATOM 1529 C C B GLN A 1 159 ? 25.846 90.782 6.928 0.12 6.16 793 GLN A C 1
ATOM 1530 O O A GLN A 1 159 ? 26.657 89.923 7.413 0.83 7.47 793 GLN A O 1
ATOM 1531 O O B GLN A 1 159 ? 26.725 90.294 7.638 0.17 6.00 793 GLN A O 1
ATOM 1544 N N A ASP A 1 160 ? 24.464 90.319 7.022 0.85 6.63 794 ASP A N 1
ATOM 1545 N N C ASP A 1 160 ? 24.619 90.157 6.988 0.15 6.72 794 ASP A N 1
ATOM 1546 C CA A ASP A 1 160 ? 24.012 89.185 7.808 0.59 6.74 794 ASP A CA 1
ATOM 1547 C CA C ASP A 1 160 ? 24.058 89.143 7.869 0.41 7.04 794 ASP A CA 1
ATOM 1548 C C A ASP A 1 160 ? 22.696 88.676 7.252 0.61 6.03 794 ASP A C 1
ATOM 1549 C C C ASP A 1 160 ? 22.679 88.705 7.394 0.39 6.05 794 ASP A C 1
ATOM 1550 O O A ASP A 1 160 ? 21.938 89.418 6.612 0.42 5.51 794 ASP A O 1
ATOM 1551 O O C ASP A 1 160 ? 21.870 89.529 6.937 0.58 5.87 794 ASP A O 1
ATOM 1562 N N . ILE A 1 161 ? 22.427 87.402 7.518 1.00 5.76 795 ILE A N 1
ATOM 1563 C CA . ILE A 1 161 ? 21.126 86.799 7.260 1.00 5.32 795 ILE A CA 1
ATOM 1564 C C . ILE A 1 161 ? 20.706 85.999 8.486 1.00 5.21 795 ILE A C 1
ATOM 1565 O O . ILE A 1 161 ? 21.518 85.311 9.115 1.00 6.14 795 ILE A O 1
ATOM 1571 N N . GLU A 1 162 ? 19.408 86.073 8.798 1.00 5.30 796 GLU A N 1
ATOM 1572 C CA . GLU A 1 162 ? 18.738 85.167 9.732 1.00 5.57 796 GLU A CA 1
ATOM 1573 C C . GLU A 1 162 ? 17.548 84.540 9.003 1.00 5.22 796 GLU A C 1
ATOM 1574 O O . GLU A 1 162 ? 16.891 85.213 8.211 1.00 6.24 796 GLU A O 1
ATOM 1581 N N . ILE A 1 163 ? 17.256 83.268 9.311 1.00 4.94 797 ILE A N 1
ATOM 1582 C CA . ILE A 1 163 ? 16.023 82.643 8.881 1.00 4.61 797 ILE A CA 1
ATOM 1583 C C . ILE A 1 163 ? 15.317 82.128 10.131 1.00 4.89 797 ILE A C 1
ATOM 1584 O O . ILE A 1 163 ? 15.889 81.336 10.891 1.00 5.56 797 ILE A O 1
ATOM 1590 N N . TRP A 1 164 ? 14.079 82.581 10.305 1.00 4.90 798 TRP A N 1
ATOM 1591 C CA . TRP A 1 164 ? 13.248 82.237 11.449 1.00 5.19 798 TRP A CA 1
ATOM 1592 C C . TRP A 1 164 ? 12.142 81.285 11.025 1.00 5.05 798 TRP A C 1
ATOM 1593 O O . TRP A 1 164 ? 11.500 81.468 9.992 1.00 5.50 798 TRP A O 1
ATOM 1605 N N . SER A 1 165 ? 11.921 80.267 11.856 1.00 5.93 799 SER A N 1
ATOM 1606 C CA . SER A 1 165 ? 10.810 79.353 11.711 1.00 5.90 799 SER A CA 1
ATOM 1607 C C . SER A 1 165 ? 9.871 79.480 12.910 1.00 6.52 799 SER A C 1
ATOM 1608 O O . SER A 1 165 ? 10.158 80.158 13.865 1.00 7.97 799 SER A O 1
ATOM 1612 N N . PHE A 1 166 ? 8.745 78.774 12.817 1.00 7.79 800 PHE A N 1
ATOM 1613 C CA . PHE A 1 166 ? 7.589 78.942 13.722 1.00 9.98 800 PHE A CA 1
ATOM 1614 C C . PHE A 1 166 ? 6.783 77.680 13.929 0.70 10.46 800 PHE A C 1
ATOM 1615 O O . PHE A 1 166 ? 5.551 77.684 13.773 0.33 11.39 800 PHE A O 1
ATOM 1624 N N . GLU A 1 167 ? 7.429 76.635 14.332 0.77 12.89 801 GLU A N 1
ATOM 1625 C CA . GLU A 1 167 ? 6.690 75.407 14.547 0.55 13.12 801 GLU A CA 1
ATOM 1626 C C . GLU A 1 167 ? 6.875 74.928 15.973 0.36 12.37 801 GLU A C 1
ATOM 1627 O O . GLU A 1 167 ? 6.459 73.830 16.325 0.27 12.49 801 GLU A O 1
#

GO terms:
  GO:1900193 regulation of oocyte maturation (P, IMP)
  GO:1902882 regulation of response to oxidative stress (P, IMP)

Radius of gyration: 14.17 Å; Cα contacts (8 Å, |Δi|>4): 440; chains: 1; bounding box: 31×36×38 Å

B-factor: mean 10.53, std 6.72, range [3.89, 41.77]

Nearest PDB structures (foldseek):
  4acj-assembly1_A  TM=1.006E+00  e=1.954E-35  Danio rerio
  7obp-assembly5_E  TM=9.850E-01  e=4.402E-26  Homo sapiens
  7obp-assembly1_A  TM=9.866E-01  e=3.750E-25  Homo sapiens
  8ar9-assembly1_A  TM=9.872E-01  e=6.590E-25  Homo sapiens
  7uzi-assembly1_U  TM=9.515E-01  e=1.477E-22  Rattus norvegicus

Solvent-accessible surface area: 7891 Å² total; per-residue (Å²): 45,107,61,112,21,129,18,14,120,81,115,32,45,98,79,0,39,163,61,26,8,111,114,9,141,77,108,76,48,42,14,19,0,5,11,96,113,79,32,69,52,4,114,50,0,20,148,29,6,104,153,64,112,4,4,0,0,0,0,0,56,2,69,103,27,52,10,0,0,0,0,0,6,58,23,3,96,75,22,122,36,74,20,21,77,26,53,0,4,0,0,2,23,73,114,123,36,78,19,32,94,101,72,48,81,21,112,81,4,0,44,0,51,99,108,8,0,0,0,1,6,50,85,79,77,42,0,0,41,0,19,18,94,0,85,89,1,74,0,62,55,15,135,0,3,46,4,66,68,0,6,115,151,64,101,14,99,7,91,37,1,8,0,3,1,6,104

Organism: Danio rerio (NCBI:txid7955)

Sequence (167 aa):
GNEPSDLLEAEQIEKKLAKHHLPPRTIGYPWNNLAFSTSKKHGMSSIKTLYRRAMQDQQDSPMLLVIKDSDGQIFGALASEPFKKVSEGFYGTGETFLFTFYPEF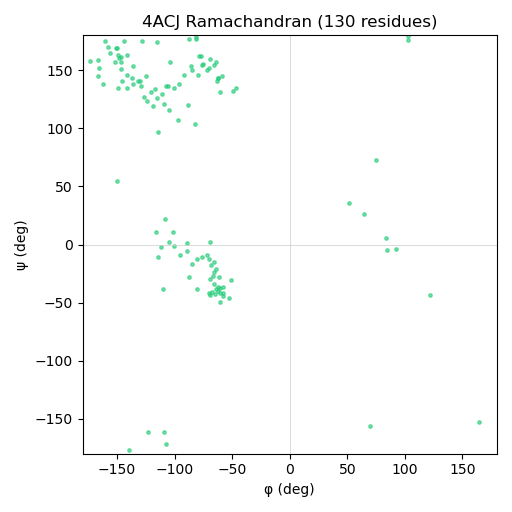EEAYKWTGDNLFFFIKGDMDSLAFGGGSGEFGLWLDGDLYHHGRNHSCCKTFGNPMLSMKKEDFFVQQDDIEIWSFE

Secondary structure (DSSP, 8-state):
-----SS--HHHHHHHHTTS-GGGTT---EEEEEHHHH-S-HHHHHHHHTT--S-EEEEEEETTS-EEEEEESS-----SS-B--TT-EEEE-SSS-EEEE--SS----EEEETTEEEES-SSSS-SEEEETTS-EEEE--BTTTTB--SSSSSEEEEEEEEEEE--